Protein AF-A0A6G1PVB8-F1 (afdb_monomer_lite)

Organism: Channa argus (NCBI:txid215402)

Foldseek 3Di:
DVPVVPVVVVVVVVVVVVVVVVVVVVVVVVVVVVVVVVVVVVVVVVVVVVVVVVVVVVVVVVVVVVVVVVVVVVVVVVVVVVVVVVVVVVVVVVVVVVVVVVVVVVVVVVVVVVVVVVVVVVVVVVVVVVVVVVVVVVVVVVVVVVVVVVVVVVVVVVVVVVVVVVVVVVVVVVVVVVVVVVPDDDDDDDDDDDDDDDDPPPDPPVVVVVVVVVVVVVVVVVVVPDVVVVCVVVVVVVVVPDPPVPDDPPPPDDDDDDPDCPPVVVVVVVVVVVVVVVVVVVVVVVVVVVVVVVVVVVVVVPPDDPPPPPPDDDDDDDDDPPDDDVVVVVVVVVVVVVVVVVVVVVVVVPPDDPPPPPPDPPDDDDDD

Sequence (368 aa):
MRRFFRAQRDEDYSQIQYLTAKCTRLAHDKAVLDRDFLLSIEREKKLHNDLEVVATRLLHQEQANTELRIKQNQLISRIHQQQYLVDLLQQRLILLADDSSRHTEVLQQVGSELLCVQSSEGKLVGLVEELHAEAQHRAALTESLEMELRSKTVELKELQDINKTLTEELKDLRRAHQEEESYNPSTSPQKNKQTYNDLSFETSAKKTIVFEAREKHNESIYLWWTPGIIVNVLQVLEMCCFPDPHLSPDKQRLTPQSPSLGPALFFRFKDSLMEERKALLRQVSMLETKAEDLKRSSRADGLTQNLLCPLLAPDRSGSGVTSWDADAATDLEAQVEKSNLLYEELCSRSLPSGEEKMYLEEQAPQET

pLDDT: mean 77.97, std 22.1, range [32.22, 98.44]

Structure (mmCIF, N/CA/C/O backbone):
data_AF-A0A6G1PVB8-F1
#
_entry.id   AF-A0A6G1PVB8-F1
#
loop_
_atom_site.group_PDB
_atom_site.id
_atom_site.type_symbol
_atom_site.label_atom_id
_atom_site.label_alt_id
_atom_site.label_comp_id
_atom_site.label_asym_id
_atom_site.label_entity_id
_atom_site.label_seq_id
_atom_site.pdbx_PDB_ins_code
_atom_site.Cartn_x
_atom_site.Cartn_y
_atom_site.Cartn_z
_atom_site.occupancy
_atom_site.B_iso_or_equiv
_atom_site.auth_seq_id
_atom_site.auth_comp_id
_atom_site.auth_asym_id
_atom_site.auth_atom_id
_atom_site.pdbx_PDB_model_num
ATOM 1 N N . MET A 1 1 ? 85.987 11.051 -109.309 1.00 48.12 1 MET A N 1
ATOM 2 C CA . MET A 1 1 ? 85.661 11.517 -107.938 1.00 48.12 1 MET A CA 1
ATOM 3 C C . MET A 1 1 ? 84.166 11.670 -107.610 1.00 48.12 1 MET A C 1
ATOM 5 O O . MET A 1 1 ? 83.843 11.690 -106.435 1.00 48.12 1 MET A O 1
ATOM 9 N N . ARG A 1 2 ? 83.214 11.705 -108.564 1.00 52.78 2 ARG A N 1
ATOM 10 C CA . ARG A 1 2 ? 81.770 11.860 -108.238 1.00 52.78 2 ARG A CA 1
ATOM 11 C C . ARG A 1 2 ? 81.030 10.588 -107.776 1.00 52.78 2 ARG A C 1
ATOM 13 O O . ARG A 1 2 ? 79.867 10.684 -107.403 1.00 52.78 2 ARG A O 1
ATOM 20 N N . ARG A 1 3 ? 81.665 9.408 -107.805 1.00 54.66 3 ARG A N 1
ATOM 21 C CA . ARG A 1 3 ? 81.026 8.131 -107.420 1.00 54.66 3 ARG A CA 1
ATOM 22 C C . ARG A 1 3 ? 81.159 7.776 -105.930 1.00 54.66 3 ARG A C 1
ATOM 24 O O . ARG A 1 3 ? 80.329 7.027 -105.441 1.00 54.66 3 ARG A O 1
ATOM 31 N N . PHE A 1 4 ? 82.110 8.364 -105.200 1.00 52.62 4 PHE A N 1
ATOM 32 C CA . PHE A 1 4 ? 82.304 8.082 -103.767 1.00 52.62 4 PHE A CA 1
ATOM 33 C C . PHE A 1 4 ? 81.309 8.823 -102.850 1.00 52.62 4 PHE A C 1
ATOM 35 O O . PHE A 1 4 ? 80.941 8.307 -101.807 1.00 52.62 4 PHE A O 1
ATOM 42 N N . PHE A 1 5 ? 80.760 9.966 -103.279 1.00 54.94 5 PHE A N 1
ATOM 43 C CA . PHE A 1 5 ? 79.773 10.747 -102.508 1.00 54.94 5 PHE A CA 1
ATOM 44 C C . PHE A 1 5 ? 78.311 10.272 -102.642 1.00 54.94 5 PHE A C 1
ATOM 46 O O . PHE A 1 5 ? 77.397 10.983 -102.218 1.00 54.94 5 PHE A O 1
ATOM 53 N N . ARG A 1 6 ? 78.052 9.143 -103.318 1.00 57.56 6 ARG A N 1
ATOM 54 C CA . ARG A 1 6 ? 76.703 8.547 -103.380 1.00 57.56 6 ARG A CA 1
ATOM 55 C C . ARG A 1 6 ? 76.518 7.469 -102.314 1.00 57.56 6 ARG A C 1
ATOM 57 O O . ARG A 1 6 ? 75.554 7.560 -101.577 1.00 57.56 6 ARG A O 1
ATOM 64 N N . ALA A 1 7 ? 77.490 6.567 -102.153 1.00 60.28 7 ALA A N 1
ATOM 65 C CA . ALA A 1 7 ? 77.422 5.499 -101.151 1.00 60.28 7 ALA A CA 1
ATOM 66 C C . ALA A 1 7 ? 77.281 6.037 -99.713 1.00 60.28 7 ALA A C 1
ATOM 68 O O . ALA A 1 7 ? 76.422 5.581 -98.972 1.00 60.28 7 ALA A O 1
ATOM 69 N N . GLN A 1 8 ? 78.035 7.083 -99.357 1.00 60.47 8 GLN A N 1
ATOM 70 C CA . GLN A 1 8 ? 77.958 7.681 -98.019 1.00 60.47 8 GLN A CA 1
ATOM 71 C C . GLN A 1 8 ? 76.639 8.434 -97.766 1.00 60.47 8 GLN A C 1
ATOM 73 O O . GLN A 1 8 ? 76.142 8.451 -96.649 1.00 60.47 8 GLN A O 1
ATOM 78 N N . ARG A 1 9 ? 76.014 8.990 -98.816 1.00 68.19 9 ARG A N 1
ATOM 79 C CA . ARG A 1 9 ? 74.706 9.651 -98.691 1.00 68.19 9 ARG A CA 1
ATOM 80 C C . ARG A 1 9 ? 73.561 8.670 -98.466 1.00 68.19 9 ARG A C 1
ATOM 82 O O . ARG A 1 9 ? 72.597 9.044 -97.810 1.00 68.19 9 ARG A O 1
ATOM 89 N N . ASP A 1 10 ? 73.661 7.455 -98.996 1.00 75.12 10 ASP A N 1
ATOM 90 C CA . ASP A 1 10 ? 72.641 6.422 -98.797 1.00 75.12 10 ASP A CA 1
ATOM 91 C C . ASP A 1 10 ? 72.709 5.847 -97.366 1.00 75.12 10 ASP A C 1
ATOM 93 O O . ASP A 1 10 ? 71.671 5.631 -96.737 1.00 75.12 10 ASP A O 1
ATOM 97 N N . GLU A 1 11 ? 73.916 5.693 -96.804 1.00 79.06 11 GLU A N 1
ATOM 98 C CA . GLU A 1 11 ? 74.125 5.337 -95.391 1.00 79.06 11 GLU A CA 1
ATOM 99 C C . GLU A 1 11 ? 73.609 6.434 -94.449 1.00 79.06 11 GLU A C 1
ATOM 101 O O . GLU A 1 11 ? 72.786 6.147 -93.574 1.00 79.06 11 GLU A O 1
ATOM 106 N N . ASP A 1 12 ? 73.991 7.694 -94.684 1.00 83.81 12 ASP A N 1
ATOM 107 C CA . ASP A 1 12 ? 73.499 8.845 -93.916 1.00 83.81 12 ASP A CA 1
ATOM 108 C C . ASP A 1 12 ? 71.965 8.950 -93.995 1.00 83.81 12 ASP A C 1
ATOM 110 O O . ASP A 1 12 ? 71.294 9.213 -92.995 1.00 83.81 12 ASP A O 1
ATOM 114 N N . TYR A 1 13 ? 71.376 8.684 -95.168 1.00 85.88 13 TYR A N 1
ATOM 115 C CA . TYR A 1 13 ? 69.925 8.681 -95.354 1.00 85.88 13 TYR A CA 1
ATOM 116 C C . TYR A 1 13 ? 69.243 7.564 -94.550 1.00 85.88 13 TYR A C 1
ATOM 118 O O . TYR A 1 13 ? 68.231 7.820 -93.895 1.00 85.88 13 TYR A O 1
ATOM 126 N N . SER A 1 14 ? 69.814 6.354 -94.518 1.00 89.00 14 SER A N 1
ATOM 127 C CA . SER A 1 14 ? 69.304 5.248 -93.694 1.00 89.00 14 SER A CA 1
ATOM 128 C C . SER A 1 14 ? 69.402 5.536 -92.186 1.00 89.00 14 SER A C 1
ATOM 130 O O . SER A 1 14 ? 68.472 5.235 -91.432 1.00 89.00 14 SER A O 1
ATOM 132 N N . GLN A 1 15 ? 70.477 6.202 -91.744 1.00 92.44 15 GLN A N 1
ATOM 133 C CA . GLN A 1 15 ? 70.660 6.611 -90.352 1.00 92.44 15 GLN A CA 1
ATOM 134 C C . GLN A 1 15 ? 69.670 7.712 -89.956 1.00 92.44 15 GLN A C 1
ATOM 136 O O . GLN A 1 15 ? 69.069 7.632 -88.882 1.00 92.44 15 GLN A O 1
ATOM 141 N N . ILE A 1 16 ? 69.447 8.705 -90.826 1.00 92.81 16 ILE A N 1
ATOM 142 C CA . ILE A 1 16 ? 68.435 9.749 -90.620 1.00 92.81 16 ILE A CA 1
ATOM 143 C C . ILE A 1 16 ? 67.043 9.116 -90.525 1.00 92.81 16 ILE A C 1
ATOM 145 O O . ILE A 1 16 ? 66.329 9.395 -89.566 1.00 92.81 16 ILE A O 1
ATOM 149 N N . GLN A 1 17 ? 66.671 8.218 -91.445 1.00 93.88 17 GLN A N 1
ATOM 150 C CA . GLN A 1 17 ? 65.378 7.524 -91.402 1.00 93.88 17 GLN A CA 1
ATOM 151 C C . GLN A 1 17 ? 65.185 6.727 -90.107 1.00 93.88 17 GLN A C 1
ATOM 153 O O . GLN A 1 17 ? 64.127 6.821 -89.481 1.00 93.88 17 GLN A O 1
ATOM 158 N N . TYR A 1 18 ? 66.205 5.979 -89.674 1.00 95.56 18 TYR A N 1
ATOM 159 C CA . TYR A 1 18 ? 66.163 5.241 -88.413 1.00 95.56 18 TYR A CA 1
ATOM 160 C C . TYR A 1 18 ? 65.981 6.176 -87.214 1.00 95.56 18 TYR A C 1
ATOM 162 O O . TYR A 1 18 ? 65.129 5.926 -86.360 1.00 95.56 18 TYR A O 1
ATOM 170 N N . LEU A 1 19 ? 66.741 7.272 -87.152 1.00 96.56 19 LEU A N 1
ATOM 171 C CA . LEU A 1 19 ? 66.615 8.256 -86.081 1.00 96.56 19 LEU A CA 1
ATOM 172 C C . LEU A 1 19 ? 65.238 8.930 -86.098 1.00 96.56 19 LEU A C 1
ATOM 174 O O . LEU A 1 19 ? 64.635 9.075 -85.040 1.00 96.56 19 LEU A O 1
ATOM 178 N N . THR A 1 20 ? 64.688 9.265 -87.266 1.00 96.44 20 THR A N 1
ATOM 179 C CA . THR A 1 20 ? 63.325 9.803 -87.393 1.00 96.44 20 THR A CA 1
ATOM 180 C C . THR A 1 20 ? 62.273 8.801 -86.910 1.00 96.44 20 THR A C 1
ATOM 182 O O . THR A 1 20 ? 61.399 9.164 -86.119 1.00 96.44 20 THR A O 1
ATOM 185 N N . ALA A 1 21 ? 62.364 7.530 -87.311 1.00 97.06 21 ALA A N 1
ATOM 186 C CA . ALA A 1 21 ? 61.469 6.471 -86.838 1.00 97.06 21 ALA A CA 1
ATOM 187 C C . ALA A 1 21 ? 61.588 6.257 -85.317 1.00 97.06 21 ALA A C 1
ATOM 189 O O . ALA A 1 21 ? 60.591 6.102 -84.612 1.00 97.06 21 ALA A O 1
ATOM 190 N N . LYS A 1 22 ? 62.809 6.315 -84.775 1.00 97.94 22 LYS A N 1
ATOM 191 C CA . LYS A 1 22 ? 63.051 6.212 -83.334 1.00 97.94 22 LYS A CA 1
ATOM 192 C C . LYS A 1 22 ? 62.483 7.412 -82.570 1.00 97.94 22 LYS A C 1
ATOM 194 O O . LYS A 1 22 ? 61.834 7.215 -81.548 1.00 97.94 22 LYS A O 1
ATOM 199 N N . CYS A 1 23 ? 62.680 8.635 -83.062 1.00 97.69 23 CYS A N 1
ATOM 200 C CA . CYS A 1 23 ? 62.137 9.853 -82.454 1.00 97.69 23 CYS A CA 1
ATOM 201 C C . CYS A 1 23 ? 60.606 9.878 -82.479 1.00 97.69 23 CYS A C 1
ATOM 203 O O . CYS A 1 23 ? 59.994 10.238 -81.480 1.00 97.69 23 CYS A O 1
ATOM 205 N N . THR A 1 24 ? 59.980 9.465 -83.584 1.00 97.06 24 THR A N 1
ATOM 206 C CA . THR A 1 24 ? 58.511 9.382 -83.685 1.00 97.06 24 THR A CA 1
ATOM 207 C C . THR A 1 24 ? 57.936 8.337 -82.734 1.00 97.06 24 THR A C 1
ATOM 209 O O . THR A 1 24 ? 56.966 8.631 -82.037 1.00 97.06 24 THR A O 1
ATOM 212 N N . ARG A 1 25 ? 58.572 7.163 -82.616 1.00 98.06 25 ARG A N 1
ATOM 213 C CA . ARG A 1 25 ? 58.194 6.153 -81.618 1.00 98.06 25 ARG A CA 1
ATOM 214 C C . ARG A 1 25 ? 58.321 6.683 -80.190 1.00 98.06 25 ARG A C 1
ATOM 216 O O . ARG A 1 25 ? 57.374 6.571 -79.428 1.00 98.06 25 ARG A O 1
ATOM 223 N N . LEU A 1 26 ? 59.450 7.301 -79.837 1.00 98.06 26 LEU A N 1
ATOM 224 C CA . LEU A 1 26 ? 59.640 7.878 -78.501 1.00 98.06 26 LEU A CA 1
ATOM 225 C C . LEU A 1 26 ? 58.640 9.002 -78.203 1.00 98.06 26 LEU A C 1
ATOM 227 O O . LEU A 1 26 ? 58.162 9.106 -77.079 1.00 98.06 26 LEU A O 1
ATOM 231 N N . ALA A 1 27 ? 58.304 9.832 -79.194 1.00 97.50 27 ALA A N 1
ATOM 232 C CA . ALA A 1 27 ? 57.289 10.870 -79.046 1.00 97.50 27 ALA A CA 1
ATOM 233 C C . ALA A 1 27 ? 55.894 10.274 -78.804 1.00 97.50 27 ALA A C 1
ATOM 235 O O . ALA A 1 27 ? 55.161 10.768 -77.950 1.00 97.50 27 ALA A O 1
ATOM 236 N N . HIS A 1 28 ? 55.548 9.196 -79.514 1.00 98.25 28 HIS A N 1
ATOM 237 C CA . HIS A 1 28 ? 54.313 8.452 -79.283 1.00 98.25 28 HIS A CA 1
ATOM 238 C C . HIS A 1 28 ? 54.288 7.809 -77.890 1.00 98.25 28 HIS A C 1
ATOM 240 O O . HIS A 1 28 ? 53.338 8.022 -77.143 1.00 98.25 28 HIS A O 1
ATOM 246 N N . ASP A 1 29 ? 55.337 7.072 -77.514 1.00 97.94 29 ASP A N 1
ATOM 247 C CA . ASP A 1 29 ? 55.432 6.403 -76.211 1.00 97.94 29 ASP A CA 1
ATOM 248 C C . ASP A 1 29 ? 55.349 7.425 -75.065 1.00 97.94 29 ASP A C 1
ATOM 250 O O . ASP A 1 29 ? 54.637 7.208 -74.086 1.00 97.94 29 ASP A O 1
ATOM 254 N N . LYS A 1 30 ? 55.987 8.593 -75.224 1.00 97.88 30 LYS A N 1
ATOM 255 C CA . LYS A 1 30 ? 55.837 9.721 -74.300 1.00 97.88 30 LYS A CA 1
ATOM 256 C C . LYS A 1 30 ? 54.383 10.199 -74.211 1.00 97.88 30 LYS A C 1
ATOM 258 O O . LYS A 1 30 ? 53.885 10.371 -73.108 1.00 97.88 30 LYS A O 1
ATOM 263 N N . ALA A 1 31 ? 53.694 10.387 -75.338 1.00 97.69 31 ALA A N 1
ATOM 264 C CA . ALA A 1 31 ? 52.300 10.835 -75.341 1.00 97.69 31 ALA A CA 1
ATOM 265 C C . ALA A 1 31 ? 51.349 9.828 -74.667 1.00 97.69 31 ALA A C 1
ATOM 267 O O . ALA A 1 31 ? 50.397 10.232 -73.998 1.00 97.69 31 ALA A O 1
ATOM 268 N N . VAL A 1 32 ? 51.610 8.524 -74.815 1.00 98.31 32 VAL A N 1
ATOM 269 C CA . VAL A 1 32 ? 50.875 7.470 -74.097 1.00 98.31 32 VAL A CA 1
ATOM 270 C C . VAL A 1 32 ? 51.118 7.578 -72.591 1.00 98.31 32 VAL A C 1
ATOM 272 O O . VAL A 1 32 ? 50.154 7.620 -71.831 1.00 98.31 32 VAL A O 1
ATOM 275 N N . LEU A 1 33 ? 52.378 7.708 -72.162 1.00 98.25 33 LEU A N 1
ATOM 276 C CA . LEU A 1 33 ? 52.719 7.874 -70.745 1.00 98.25 33 LEU A CA 1
ATOM 277 C C . LEU A 1 33 ? 52.108 9.146 -70.139 1.00 98.25 33 LEU A C 1
ATOM 279 O O . LEU A 1 33 ? 51.567 9.088 -69.038 1.00 98.25 33 LEU A O 1
ATOM 283 N N . ASP A 1 34 ? 52.140 10.271 -70.858 1.00 98.12 34 ASP A N 1
ATOM 284 C CA . ASP A 1 34 ? 51.543 11.536 -70.411 1.00 98.12 34 ASP A CA 1
ATOM 285 C C . ASP A 1 34 ? 50.021 11.390 -70.221 1.00 98.12 34 ASP A C 1
ATOM 287 O O . ASP A 1 34 ? 49.454 11.862 -69.232 1.00 98.12 34 ASP A O 1
ATOM 291 N N . ARG A 1 35 ? 49.346 10.681 -71.137 1.00 98.38 35 ARG A N 1
ATOM 292 C CA . ARG A 1 35 ? 47.915 10.370 -71.016 1.00 98.38 35 ARG A CA 1
ATOM 293 C C . ARG A 1 35 ? 47.628 9.475 -69.812 1.00 98.38 35 ARG A C 1
ATOM 295 O O . ARG A 1 35 ? 46.703 9.767 -69.054 1.00 98.38 35 ARG A O 1
ATOM 302 N N . ASP A 1 36 ? 48.383 8.395 -69.642 1.00 98.00 36 ASP A N 1
ATOM 303 C CA . ASP A 1 36 ? 48.188 7.453 -68.537 1.00 98.00 36 ASP A CA 1
ATOM 304 C C . ASP A 1 36 ? 48.446 8.118 -67.181 1.00 98.00 36 ASP A C 1
ATOM 306 O O . ASP A 1 36 ? 47.706 7.887 -66.223 1.00 98.00 36 ASP A O 1
ATOM 310 N N . PHE A 1 37 ? 49.434 9.012 -67.112 1.00 97.94 37 PHE A N 1
ATOM 311 C CA . PHE A 1 37 ? 49.707 9.832 -65.937 1.00 97.94 37 PHE A CA 1
ATOM 312 C C . PHE A 1 37 ? 48.519 10.735 -65.576 1.00 97.94 37 PHE A C 1
ATOM 314 O O . PHE A 1 37 ? 48.087 10.746 -64.422 1.00 97.94 37 PHE A O 1
ATOM 321 N N . LEU A 1 38 ? 47.928 11.436 -66.552 1.00 98.25 38 LEU A N 1
ATOM 322 C CA . LEU A 1 38 ? 46.733 12.259 -66.318 1.00 98.25 38 LEU A CA 1
ATOM 323 C C . LEU A 1 38 ? 45.534 11.424 -65.851 1.00 98.25 38 LEU A C 1
ATOM 325 O O . LEU A 1 38 ? 44.854 11.813 -64.901 1.00 98.25 38 LEU A O 1
ATOM 329 N N . LEU A 1 39 ? 45.305 10.258 -66.465 1.00 98.31 39 LEU A N 1
ATOM 330 C CA . LEU A 1 39 ? 44.255 9.329 -66.034 1.00 98.31 39 LEU A CA 1
ATOM 331 C C . LEU A 1 39 ? 44.506 8.805 -64.613 1.00 98.31 39 LEU A C 1
ATOM 333 O O . LEU A 1 39 ? 43.555 8.611 -63.856 1.00 98.31 39 LEU A O 1
ATOM 337 N N . SER A 1 40 ? 45.765 8.580 -64.231 1.00 97.81 40 SER A N 1
ATOM 338 C CA . SER A 1 40 ? 46.127 8.193 -62.865 1.00 97.81 40 SER A CA 1
ATOM 339 C C . SER A 1 40 ? 45.790 9.295 -61.860 1.00 97.81 40 SER A C 1
ATOM 341 O O . SER A 1 40 ? 45.171 9.003 -60.839 1.00 97.81 40 SER A O 1
ATOM 343 N N . ILE A 1 41 ? 46.114 10.557 -62.167 1.00 98.12 41 ILE A N 1
ATOM 344 C CA . ILE A 1 41 ? 45.765 11.711 -61.320 1.00 98.12 41 ILE A CA 1
ATOM 345 C C . ILE A 1 41 ? 44.246 11.848 -61.175 1.00 98.12 41 ILE A C 1
ATOM 347 O O . ILE A 1 41 ? 43.745 12.122 -60.086 1.00 98.12 41 ILE A O 1
ATOM 351 N N . GLU A 1 42 ? 43.489 11.676 -62.258 1.00 98.25 42 GLU A N 1
ATOM 352 C CA . GLU A 1 42 ? 42.026 11.756 -62.209 1.00 98.25 42 GLU A CA 1
ATOM 353 C C . GLU A 1 42 ? 41.425 10.649 -61.330 1.00 98.25 42 GLU A C 1
ATOM 355 O O . GLU A 1 42 ? 40.538 10.914 -60.516 1.00 98.25 42 GLU A O 1
ATOM 360 N N . ARG A 1 43 ? 41.949 9.420 -61.431 1.00 98.38 43 ARG A N 1
ATOM 361 C CA . ARG A 1 43 ? 41.548 8.304 -60.561 1.00 98.38 43 ARG A CA 1
ATOM 362 C C . ARG A 1 43 ? 41.887 8.568 -59.098 1.00 98.38 43 ARG A C 1
ATOM 364 O O . ARG A 1 43 ? 41.047 8.305 -58.244 1.00 98.38 43 ARG A O 1
ATOM 371 N N . GLU A 1 44 ? 43.076 9.090 -58.812 1.00 97.88 44 GLU A N 1
ATOM 372 C CA . GLU A 1 44 ? 43.491 9.454 -57.454 1.00 97.88 44 GLU A CA 1
ATOM 373 C C . GLU A 1 44 ? 42.565 10.521 -56.860 1.00 97.88 44 GLU A C 1
ATOM 375 O O . GLU A 1 44 ? 42.049 10.336 -55.762 1.00 97.88 44 GLU A O 1
ATOM 380 N N . LYS A 1 45 ? 42.257 11.582 -57.619 1.00 98.06 45 LYS A N 1
ATOM 381 C CA . LYS A 1 45 ? 41.296 12.617 -57.204 1.00 98.06 45 LYS A CA 1
ATOM 382 C C . LYS A 1 45 ? 39.907 12.045 -56.940 1.00 98.06 45 LYS A C 1
ATOM 384 O O . LYS A 1 45 ? 39.275 12.415 -55.957 1.00 98.06 45 LYS A O 1
ATOM 389 N N . LYS A 1 46 ? 39.430 11.131 -57.789 1.00 97.88 46 LYS A N 1
ATOM 390 C CA . LYS A 1 46 ? 38.140 10.465 -57.577 1.00 97.88 46 LYS A CA 1
ATOM 391 C C . LYS A 1 46 ? 38.136 9.648 -56.282 1.00 97.88 46 LYS A C 1
ATOM 393 O O . LYS A 1 46 ? 37.220 9.802 -55.486 1.00 97.88 46 LYS A O 1
ATOM 398 N N . LEU A 1 47 ? 39.160 8.822 -56.060 1.00 98.25 47 LEU A N 1
ATOM 399 C CA . LEU A 1 47 ? 39.287 8.027 -54.835 1.00 98.25 47 LEU A CA 1
ATOM 400 C C . LEU A 1 47 ? 39.405 8.908 -53.589 1.00 98.25 47 LEU A C 1
ATOM 402 O O . LEU A 1 47 ? 38.845 8.567 -52.552 1.00 98.25 47 LEU A O 1
ATOM 406 N N . HIS A 1 48 ? 40.103 10.038 -53.695 1.00 98.06 48 HIS A N 1
ATOM 407 C CA . HIS A 1 48 ? 40.194 11.019 -52.622 1.00 98.06 48 HIS A CA 1
ATOM 408 C C . HIS A 1 48 ? 38.817 11.596 -52.273 1.00 98.06 48 HIS A C 1
ATOM 410 O O . HIS A 1 48 ? 38.421 11.539 -51.114 1.00 98.06 48 HIS A O 1
ATOM 416 N N . ASN A 1 49 ? 38.045 12.036 -53.272 1.00 97.88 49 ASN A N 1
ATOM 417 C CA . ASN A 1 49 ? 36.682 12.534 -53.061 1.00 97.88 49 ASN A CA 1
ATOM 418 C C . ASN A 1 49 ? 35.763 11.459 -52.455 1.00 97.88 49 ASN A C 1
ATOM 420 O O . ASN A 1 49 ? 35.013 11.734 -51.521 1.00 97.88 49 ASN A O 1
ATOM 424 N N . ASP A 1 50 ? 35.827 10.222 -52.960 1.00 98.00 50 ASP A N 1
ATOM 425 C CA . ASP A 1 50 ? 35.035 9.108 -52.428 1.00 98.00 50 ASP A CA 1
ATOM 426 C C . ASP A 1 50 ? 35.407 8.824 -50.955 1.00 98.00 50 ASP A C 1
ATOM 428 O O . ASP A 1 50 ? 34.529 8.582 -50.122 1.00 98.00 50 ASP A O 1
ATOM 432 N N . LEU A 1 51 ? 36.697 8.914 -50.606 1.00 98.12 51 LEU A N 1
ATOM 433 C CA . LEU A 1 51 ? 37.186 8.775 -49.232 1.00 98.12 51 LEU A CA 1
ATOM 434 C C . LEU A 1 51 ? 36.695 9.913 -48.327 1.00 98.12 51 LEU A C 1
ATOM 436 O O . LEU A 1 51 ? 36.285 9.640 -47.201 1.00 98.12 51 LEU A O 1
ATOM 440 N N . GLU A 1 52 ? 36.671 11.160 -48.803 1.00 98.38 52 GLU A N 1
ATOM 441 C CA . GLU A 1 52 ? 36.119 12.303 -48.059 1.00 98.38 52 GLU A CA 1
ATOM 442 C C . GLU A 1 52 ? 34.614 12.141 -47.784 1.00 98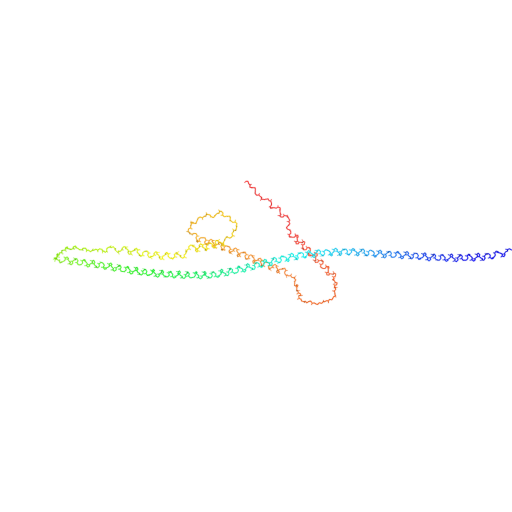.38 52 GLU A C 1
ATOM 444 O O . GLU A 1 52 ? 34.144 12.374 -46.665 1.00 98.38 52 GLU A O 1
ATOM 449 N N . VAL A 1 53 ? 33.843 11.672 -48.771 1.00 98.19 53 VAL A N 1
ATOM 450 C CA . VAL A 1 53 ? 32.407 11.387 -48.601 1.00 98.19 53 VAL A CA 1
ATOM 451 C C . VAL A 1 53 ? 32.186 10.281 -47.564 1.00 98.19 53 VAL A C 1
ATOM 453 O O . VAL A 1 53 ? 31.314 10.398 -46.700 1.00 98.19 53 VAL A O 1
ATOM 456 N N . VAL A 1 54 ? 32.986 9.213 -47.596 1.00 98.31 54 VAL A N 1
ATOM 457 C CA . VAL A 1 54 ? 32.899 8.145 -46.587 1.00 98.31 54 VAL A CA 1
ATOM 458 C C . VAL A 1 54 ? 33.318 8.651 -45.203 1.00 98.31 54 VAL A C 1
ATOM 460 O O . VAL A 1 54 ? 32.654 8.321 -44.219 1.00 98.31 54 VAL A O 1
ATOM 463 N N . ALA A 1 55 ? 34.358 9.483 -45.112 1.00 98.00 55 ALA A N 1
ATOM 464 C CA . ALA A 1 55 ? 34.832 10.050 -43.850 1.00 98.00 55 ALA A CA 1
ATOM 465 C C . ALA A 1 55 ? 33.775 10.946 -43.182 1.00 98.00 55 ALA A C 1
ATOM 467 O O . ALA A 1 55 ? 33.506 10.799 -41.990 1.00 98.00 55 ALA A O 1
ATOM 468 N N . THR A 1 56 ? 33.116 11.823 -43.946 1.00 98.25 56 THR A N 1
ATOM 469 C CA . THR A 1 56 ? 32.033 12.679 -43.422 1.00 98.25 56 THR A CA 1
ATOM 470 C C . THR A 1 56 ? 30.823 11.864 -42.964 1.00 98.25 56 THR A C 1
ATOM 472 O O . THR A 1 56 ? 30.262 12.137 -41.901 1.00 98.25 56 THR A O 1
ATOM 475 N N . ARG A 1 57 ? 30.453 10.810 -43.707 1.00 98.44 57 ARG A N 1
ATOM 476 C CA . ARG A 1 57 ? 29.387 9.883 -43.301 1.00 98.44 57 ARG A CA 1
ATOM 477 C C . ARG A 1 57 ? 29.729 9.140 -42.008 1.00 98.44 57 ARG A C 1
ATOM 479 O O . ARG A 1 57 ? 28.856 9.004 -41.153 1.00 98.44 57 ARG A O 1
ATOM 486 N N . LEU A 1 58 ? 30.968 8.665 -41.864 1.00 98.06 58 LEU A N 1
ATOM 487 C CA . LEU A 1 58 ? 31.422 7.978 -40.655 1.00 98.06 58 LEU A CA 1
ATOM 488 C C . LEU A 1 58 ? 31.360 8.910 -39.440 1.00 98.06 58 LEU A C 1
ATOM 490 O O . LEU A 1 58 ? 30.800 8.525 -38.418 1.00 98.06 58 LEU A O 1
ATOM 494 N N . LEU A 1 59 ? 31.835 10.151 -39.577 1.00 98.19 59 LEU A N 1
ATOM 495 C CA . LEU A 1 59 ? 31.781 11.152 -38.509 1.00 98.19 59 LEU A CA 1
ATOM 496 C C . LEU A 1 59 ? 30.339 11.453 -38.077 1.00 98.19 59 LEU A C 1
ATOM 498 O O . LEU A 1 59 ? 30.040 11.486 -36.884 1.00 98.19 59 LEU A O 1
ATOM 502 N N . HIS A 1 60 ? 29.421 11.616 -39.033 1.00 97.62 60 HIS A N 1
ATOM 503 C CA . HIS A 1 60 ? 28.005 11.815 -38.718 1.00 97.62 60 HIS A CA 1
ATOM 504 C C . HIS A 1 60 ? 27.401 10.608 -37.980 1.00 97.62 60 HIS A C 1
ATOM 506 O O . HIS A 1 60 ? 26.648 10.766 -37.018 1.00 97.62 60 HIS A O 1
ATOM 512 N N . GLN A 1 61 ? 27.763 9.390 -38.390 1.00 98.19 61 GLN A N 1
ATOM 513 C CA . GLN A 1 61 ? 27.322 8.171 -37.718 1.00 98.19 61 GLN A CA 1
ATOM 514 C C . GLN A 1 61 ? 27.896 8.048 -36.297 1.00 98.19 61 GLN A C 1
ATOM 516 O O . GLN A 1 61 ? 27.185 7.622 -35.386 1.00 98.19 61 GLN A O 1
ATOM 521 N N . GLU A 1 62 ? 29.157 8.425 -36.080 1.00 98.00 62 GLU A N 1
ATOM 522 C CA . GLU A 1 62 ? 29.769 8.466 -34.748 1.00 98.00 62 GLU A CA 1
ATOM 523 C C . GLU A 1 62 ? 29.040 9.449 -33.832 1.00 98.00 62 GLU A C 1
ATOM 525 O O . GLU A 1 62 ? 28.708 9.088 -32.701 1.00 98.00 62 GLU A O 1
ATOM 530 N N . GLN A 1 63 ? 28.690 10.634 -34.335 1.00 98.06 63 GLN A N 1
ATOM 531 C CA . GLN A 1 63 ? 27.885 11.598 -33.589 1.00 98.06 63 GLN A CA 1
ATOM 532 C C . GLN A 1 63 ? 26.529 11.000 -33.184 1.00 98.06 63 GLN A C 1
ATOM 534 O O . GLN A 1 63 ? 26.204 10.975 -31.994 1.00 98.06 63 GLN A O 1
ATOM 539 N N . ALA A 1 64 ? 25.779 10.427 -34.129 1.00 97.06 64 ALA A N 1
ATOM 540 C CA . ALA A 1 64 ? 24.491 9.794 -33.836 1.00 97.06 64 ALA A CA 1
ATOM 541 C C . ALA A 1 64 ? 24.622 8.663 -32.794 1.00 97.06 64 ALA A C 1
ATOM 543 O O . ALA A 1 64 ? 23.810 8.547 -31.874 1.00 97.06 64 ALA A O 1
ATOM 544 N N . ASN A 1 65 ? 25.687 7.859 -32.877 1.00 97.31 65 ASN A N 1
ATOM 545 C CA . ASN A 1 65 ? 25.975 6.818 -31.891 1.00 97.31 65 ASN A CA 1
ATOM 546 C C . ASN A 1 65 ? 26.257 7.395 -30.494 1.00 97.31 65 ASN A C 1
ATOM 548 O O . ASN A 1 65 ? 25.819 6.815 -29.496 1.00 97.31 65 ASN A O 1
ATOM 552 N N . THR A 1 66 ? 26.974 8.518 -30.391 1.00 97.06 66 THR A N 1
ATOM 553 C CA . THR A 1 66 ? 27.209 9.172 -29.092 1.00 97.06 66 THR A CA 1
ATOM 554 C C . THR A 1 66 ? 25.918 9.721 -28.486 1.00 97.06 66 THR A C 1
ATOM 556 O O . THR A 1 66 ? 25.686 9.525 -27.293 1.00 97.06 66 THR A O 1
ATOM 559 N N . GLU A 1 67 ? 25.029 10.300 -29.296 1.00 97.19 67 GLU A N 1
ATOM 560 C CA . GLU A 1 67 ? 23.719 10.784 -28.844 1.00 97.19 67 GLU A CA 1
ATOM 561 C C . GLU A 1 67 ? 22.836 9.639 -28.332 1.00 97.19 67 GLU A C 1
ATOM 563 O O . GLU A 1 67 ? 22.229 9.746 -27.263 1.00 97.19 67 GLU A O 1
ATOM 568 N N . LEU A 1 68 ? 22.809 8.506 -29.041 1.00 97.44 68 LEU A N 1
ATOM 569 C CA . LEU A 1 68 ? 22.090 7.310 -28.596 1.00 97.44 68 LEU A CA 1
ATOM 570 C C . LEU A 1 68 ? 22.637 6.767 -27.272 1.00 97.44 68 LEU A C 1
ATOM 572 O O . LEU A 1 68 ? 21.851 6.409 -26.397 1.00 97.44 68 LEU A O 1
ATOM 576 N N . ARG A 1 69 ? 23.962 6.757 -27.079 1.00 98.00 69 ARG A N 1
ATOM 577 C CA . ARG A 1 69 ? 24.574 6.353 -25.800 1.00 98.00 69 ARG A CA 1
ATOM 578 C C . ARG A 1 69 ? 24.189 7.288 -24.655 1.00 98.00 69 ARG A C 1
ATOM 580 O O . ARG A 1 69 ? 23.912 6.815 -23.555 1.00 98.00 69 ARG A O 1
ATOM 587 N N . ILE A 1 70 ? 24.131 8.599 -24.900 1.00 96.50 70 ILE A N 1
ATOM 588 C CA . ILE A 1 70 ? 23.676 9.572 -23.896 1.00 96.50 70 ILE A CA 1
ATOM 589 C C . ILE A 1 70 ? 22.215 9.295 -23.518 1.00 96.50 70 ILE A C 1
ATOM 591 O O . ILE A 1 70 ? 21.910 9.173 -22.331 1.00 96.50 70 ILE A O 1
ATOM 595 N N . LYS A 1 71 ? 21.328 9.116 -24.507 1.00 97.12 71 LYS A N 1
ATOM 596 C CA . LYS A 1 71 ? 19.912 8.776 -24.273 1.00 97.12 71 LYS A CA 1
ATOM 597 C C . LYS A 1 71 ? 19.755 7.451 -23.519 1.00 97.12 71 LYS A C 1
ATOM 599 O O . LYS A 1 71 ? 18.964 7.367 -22.583 1.00 97.12 71 LYS A O 1
ATOM 604 N N . GLN A 1 72 ? 20.540 6.431 -23.869 1.00 97.31 72 GLN A N 1
ATOM 605 C CA . GLN A 1 72 ? 20.552 5.145 -23.168 1.00 97.31 72 GLN A CA 1
ATOM 606 C C . GLN A 1 72 ? 20.933 5.311 -21.692 1.00 97.31 72 GLN A C 1
ATOM 608 O O . GLN A 1 72 ? 20.243 4.786 -20.821 1.00 97.31 72 GLN A O 1
ATOM 613 N N . ASN A 1 73 ? 21.989 6.071 -21.397 1.00 97.56 73 ASN A N 1
ATOM 614 C CA . ASN A 1 73 ? 22.408 6.328 -20.019 1.00 97.56 73 ASN A CA 1
ATOM 615 C C . ASN A 1 73 ? 21.325 7.069 -19.223 1.00 97.56 73 ASN A C 1
ATOM 617 O O . ASN A 1 73 ? 21.065 6.717 -18.075 1.00 97.56 73 ASN A O 1
ATOM 621 N N . GLN A 1 74 ? 20.643 8.039 -19.839 1.00 97.69 74 GLN A N 1
ATOM 622 C CA . GLN A 1 74 ? 19.515 8.738 -19.214 1.00 97.69 74 GLN A CA 1
ATOM 623 C C . GLN A 1 74 ? 18.363 7.783 -18.870 1.00 97.69 74 GLN A C 1
ATOM 625 O O . GLN A 1 74 ? 17.812 7.858 -17.771 1.00 97.69 74 GLN A O 1
ATOM 630 N N . LEU A 1 75 ? 18.014 6.866 -19.779 1.00 97.69 75 LEU A N 1
ATOM 631 C CA . LEU A 1 75 ? 16.990 5.849 -19.526 1.00 97.69 75 LEU A CA 1
ATOM 632 C C . LEU A 1 75 ? 17.395 4.909 -18.385 1.00 97.69 75 LEU A C 1
ATOM 634 O O . LEU A 1 75 ? 16.581 4.654 -17.503 1.00 97.69 75 LEU A O 1
ATOM 638 N N . ILE A 1 76 ? 18.651 4.456 -18.349 1.00 97.81 76 ILE A N 1
ATOM 639 C CA . ILE A 1 76 ? 19.174 3.620 -17.256 1.00 97.81 76 ILE A CA 1
ATOM 640 C C . ILE A 1 76 ? 19.060 4.351 -15.911 1.00 97.81 76 ILE A C 1
ATOM 642 O O . ILE A 1 76 ? 18.588 3.772 -14.934 1.00 97.81 76 ILE A O 1
ATOM 646 N N . SER A 1 77 ? 19.427 5.635 -15.849 1.00 97.75 77 SER A N 1
ATOM 647 C CA . SER A 1 77 ? 19.276 6.434 -14.627 1.00 97.75 77 SER A CA 1
ATOM 648 C C . SER A 1 77 ? 17.817 6.549 -14.181 1.00 97.75 77 SER A C 1
ATOM 650 O O . SER A 1 77 ? 17.540 6.393 -12.992 1.00 97.75 77 SER A O 1
ATOM 652 N N . ARG A 1 78 ? 16.878 6.769 -15.112 1.00 97.81 78 ARG A N 1
ATOM 653 C CA . ARG A 1 78 ? 15.437 6.803 -14.804 1.00 97.81 78 ARG A CA 1
ATOM 654 C C . ARG A 1 78 ? 14.930 5.456 -14.287 1.00 97.81 78 ARG A C 1
ATOM 656 O O . ARG A 1 78 ? 14.196 5.436 -13.305 1.00 97.81 78 ARG A O 1
ATOM 663 N N . ILE A 1 79 ? 15.358 4.345 -14.890 1.00 96.88 79 ILE A N 1
ATOM 664 C CA . ILE A 1 79 ? 15.001 2.991 -14.436 1.00 96.88 79 ILE A CA 1
ATOM 665 C C . ILE A 1 79 ? 15.489 2.759 -13.001 1.00 96.88 79 ILE A C 1
ATOM 667 O O . ILE A 1 79 ? 14.718 2.300 -12.165 1.00 96.88 79 ILE A O 1
ATOM 671 N N . HIS A 1 80 ? 16.729 3.132 -12.673 1.00 98.00 80 HIS A N 1
ATOM 672 C CA . HIS A 1 80 ? 17.236 2.998 -11.302 1.00 98.00 80 HIS A CA 1
ATOM 673 C C . HIS A 1 80 ? 16.471 3.870 -10.295 1.00 98.00 80 HIS A C 1
ATOM 675 O O . HIS A 1 80 ? 16.203 3.424 -9.182 1.00 98.00 80 HIS A O 1
ATOM 681 N N . GLN A 1 81 ? 16.083 5.091 -10.675 1.00 97.75 81 GLN A N 1
ATOM 682 C CA . GLN A 1 81 ? 15.251 5.955 -9.828 1.00 97.75 81 GLN A CA 1
ATOM 683 C C . GLN A 1 81 ? 13.868 5.343 -9.577 1.00 97.75 81 GLN A C 1
ATOM 685 O O . GLN A 1 81 ? 13.393 5.338 -8.443 1.00 97.75 81 GLN A O 1
ATOM 690 N N . GLN A 1 82 ? 13.234 4.801 -10.619 1.00 96.94 82 GLN A N 1
ATOM 691 C CA . GLN A 1 82 ? 11.950 4.113 -10.491 1.00 96.94 82 GLN A CA 1
ATOM 692 C C . GLN A 1 82 ? 12.068 2.864 -9.614 1.00 96.94 82 GLN A C 1
ATOM 694 O O . GLN A 1 82 ? 11.226 2.668 -8.743 1.00 96.94 82 GLN A O 1
ATOM 699 N N . GLN A 1 83 ? 13.131 2.071 -9.777 1.00 97.44 83 GLN A N 1
ATOM 700 C CA . GLN A 1 83 ? 13.380 0.899 -8.937 1.00 97.44 83 GLN A CA 1
ATOM 701 C C . GLN A 1 83 ? 13.514 1.284 -7.459 1.00 97.44 83 GLN A C 1
ATOM 703 O O . GLN A 1 83 ? 12.861 0.687 -6.612 1.00 97.44 83 GLN A O 1
ATOM 708 N N . TYR A 1 84 ? 14.275 2.339 -7.156 1.00 98.31 84 TYR A N 1
ATOM 709 C CA . TYR A 1 84 ? 14.405 2.848 -5.790 1.00 98.31 84 TYR A CA 1
ATOM 710 C C . TYR A 1 84 ? 13.050 3.243 -5.175 1.00 98.31 84 TYR A C 1
ATOM 712 O O . TYR A 1 84 ? 12.780 2.946 -4.011 1.00 98.31 84 TYR A O 1
ATOM 720 N N . LEU A 1 85 ? 12.171 3.890 -5.950 1.00 97.44 85 LEU A N 1
ATOM 721 C CA . LEU A 1 85 ? 10.824 4.238 -5.488 1.00 97.44 85 LEU A CA 1
ATOM 722 C C . LEU A 1 85 ? 9.957 2.997 -5.245 1.00 97.44 85 LEU A C 1
ATOM 724 O O . LEU A 1 85 ? 9.226 2.960 -4.256 1.00 97.44 85 LEU A O 1
ATOM 728 N N . VAL A 1 86 ? 10.043 1.986 -6.114 1.00 97.88 86 VAL A N 1
ATOM 729 C CA . VAL A 1 86 ? 9.341 0.707 -5.933 1.00 97.88 86 VAL A CA 1
ATOM 730 C C . VAL A 1 86 ? 9.806 0.017 -4.653 1.00 97.88 86 VAL A C 1
ATOM 732 O O . VAL A 1 86 ? 8.965 -0.384 -3.850 1.00 97.88 86 VAL A O 1
ATOM 735 N N . ASP A 1 87 ? 11.115 -0.041 -4.410 1.00 97.81 87 ASP A N 1
ATOM 736 C CA . ASP A 1 87 ? 11.681 -0.647 -3.203 1.00 97.81 87 ASP A CA 1
ATOM 737 C C . ASP A 1 87 ? 11.205 0.090 -1.936 1.00 97.81 87 ASP A C 1
ATOM 739 O O . ASP A 1 87 ? 10.807 -0.537 -0.951 1.00 97.81 87 ASP A O 1
ATOM 743 N N . LEU A 1 88 ? 11.166 1.429 -1.969 1.00 98.19 88 LEU A N 1
ATOM 744 C CA . LEU A 1 88 ? 10.653 2.251 -0.868 1.00 98.19 88 LEU A CA 1
ATOM 745 C C . LEU A 1 88 ? 9.156 2.010 -0.609 1.00 98.19 88 LEU A C 1
ATOM 747 O O . LEU A 1 88 ? 8.729 1.901 0.544 1.00 98.19 88 LEU A O 1
ATOM 751 N N . LEU A 1 89 ? 8.344 1.930 -1.667 1.00 97.25 89 LEU A N 1
ATOM 752 C CA . LEU A 1 89 ? 6.914 1.635 -1.554 1.00 97.25 89 LEU A CA 1
ATOM 753 C C . LEU A 1 89 ? 6.681 0.225 -1.009 1.00 97.25 89 LEU A C 1
ATOM 755 O O . LEU A 1 89 ? 5.822 0.041 -0.148 1.00 97.25 89 LEU A O 1
ATOM 759 N N . GLN A 1 90 ? 7.474 -0.751 -1.446 1.00 98.12 90 GLN A N 1
ATOM 760 C CA . GLN A 1 90 ? 7.406 -2.119 -0.947 1.00 98.12 90 GLN A CA 1
ATOM 761 C C . GLN A 1 90 ? 7.733 -2.188 0.550 1.00 98.12 90 GLN A C 1
ATOM 763 O O . GLN A 1 90 ? 7.004 -2.833 1.301 1.00 98.12 90 GLN A O 1
ATOM 768 N N . GLN A 1 91 ? 8.761 -1.469 1.014 1.00 98.19 91 GLN A N 1
ATOM 769 C CA . GLN A 1 91 ? 9.077 -1.372 2.444 1.00 98.19 91 GLN A CA 1
ATOM 770 C C . GLN A 1 91 ? 7.926 -0.758 3.253 1.00 98.19 91 GLN A C 1
ATOM 772 O O . GLN A 1 91 ? 7.575 -1.270 4.315 1.00 98.19 91 GLN A O 1
ATOM 777 N N . ARG A 1 92 ? 7.292 0.307 2.745 1.00 97.69 92 ARG A N 1
ATOM 778 C CA . ARG A 1 92 ? 6.122 0.916 3.402 1.00 97.69 92 ARG A CA 1
ATOM 779 C C . ARG A 1 92 ? 4.921 -0.022 3.455 1.00 97.69 92 ARG A C 1
ATOM 781 O O . ARG A 1 92 ? 4.229 -0.044 4.466 1.00 97.69 92 ARG A O 1
ATOM 788 N N . LEU A 1 93 ? 4.675 -0.792 2.396 1.00 97.94 93 LEU A N 1
ATOM 789 C CA . LEU A 1 93 ? 3.593 -1.777 2.372 1.00 97.94 93 LEU A CA 1
ATOM 790 C C . LEU A 1 93 ? 3.804 -2.885 3.407 1.00 97.94 93 LEU A C 1
ATOM 792 O O . LEU A 1 93 ? 2.838 -3.288 4.045 1.00 97.94 93 LEU A O 1
ATOM 796 N N . ILE A 1 94 ? 5.047 -3.331 3.612 1.00 98.25 94 ILE A N 1
ATOM 797 C CA . ILE A 1 94 ? 5.377 -4.304 4.664 1.00 98.25 94 ILE A CA 1
ATOM 798 C C . ILE A 1 94 ? 5.051 -3.722 6.046 1.00 98.25 94 ILE A C 1
ATOM 800 O O . ILE A 1 94 ? 4.323 -4.348 6.808 1.00 98.25 94 ILE A O 1
ATOM 804 N N . LEU A 1 95 ? 5.493 -2.493 6.336 1.00 97.19 95 LEU A N 1
ATOM 805 C CA . LEU A 1 95 ? 5.194 -1.834 7.615 1.00 97.19 95 LEU A CA 1
ATOM 806 C C . LEU A 1 95 ? 3.686 -1.637 7.843 1.00 97.19 95 LEU A C 1
ATOM 808 O O . LEU A 1 95 ? 3.194 -1.876 8.940 1.00 97.19 95 LEU A O 1
ATOM 812 N N . LEU A 1 96 ? 2.938 -1.244 6.807 1.00 97.62 96 LEU A N 1
ATOM 813 C CA . LEU A 1 96 ? 1.481 -1.098 6.894 1.00 97.62 96 LEU A CA 1
ATOM 814 C C . LEU A 1 96 ? 0.770 -2.438 7.123 1.00 97.62 96 LEU A C 1
ATOM 816 O O . LEU A 1 96 ? -0.233 -2.479 7.836 1.00 97.62 96 LEU A O 1
ATOM 820 N N . ALA A 1 97 ? 1.268 -3.528 6.534 1.00 97.19 97 ALA A N 1
ATOM 821 C CA . ALA A 1 97 ? 0.736 -4.866 6.771 1.00 97.19 97 ALA A CA 1
ATOM 822 C C . ALA A 1 97 ? 0.975 -5.310 8.223 1.00 97.19 97 ALA A C 1
ATOM 824 O O . ALA A 1 97 ? 0.048 -5.806 8.870 1.00 97.19 97 ALA A O 1
ATOM 825 N N . ASP A 1 98 ? 2.173 -5.059 8.754 1.00 97.50 98 ASP A N 1
ATOM 826 C CA . ASP A 1 98 ? 2.516 -5.345 10.149 1.00 97.50 98 ASP A CA 1
ATOM 827 C C . ASP A 1 98 ? 1.643 -4.528 11.113 1.00 97.50 98 ASP A C 1
ATOM 829 O O . ASP A 1 98 ? 1.048 -5.089 12.036 1.00 97.50 98 ASP A O 1
ATOM 833 N N . ASP A 1 99 ? 1.481 -3.224 10.879 1.00 95.62 99 ASP A N 1
ATOM 834 C CA . ASP A 1 99 ? 0.600 -2.387 11.696 1.00 95.62 99 ASP A CA 1
ATOM 835 C C . ASP A 1 99 ? -0.850 -2.871 11.618 1.00 95.62 99 ASP A C 1
ATOM 837 O O . ASP A 1 99 ? -1.506 -3.015 12.650 1.00 95.62 99 ASP A O 1
ATOM 841 N N . SER A 1 100 ? -1.362 -3.186 10.425 1.00 96.62 100 SER A N 1
ATOM 842 C CA . SER A 1 100 ? -2.714 -3.731 10.272 1.00 96.62 100 SER A CA 1
ATOM 843 C C . SER A 1 100 ? -2.903 -5.023 11.069 1.00 96.62 100 SER A C 1
ATOM 845 O O . SER A 1 100 ? -3.959 -5.201 11.675 1.00 96.62 100 SER A O 1
ATOM 847 N N . SER A 1 101 ? -1.901 -5.907 11.103 1.00 97.69 101 SER A N 1
ATOM 848 C CA . SER A 1 101 ? -1.973 -7.150 11.880 1.00 97.69 101 SER A CA 1
ATOM 849 C C . SER A 1 101 ? -2.124 -6.873 13.382 1.00 97.69 101 SER A C 1
ATOM 851 O O . SER A 1 101 ? -3.042 -7.394 14.018 1.00 97.69 101 SER A O 1
ATOM 853 N N . ARG A 1 102 ? -1.348 -5.930 13.928 1.00 97.12 102 ARG A N 1
ATOM 854 C CA . ARG A 1 102 ? -1.454 -5.509 15.334 1.00 97.12 102 ARG A CA 1
ATOM 855 C C . ARG A 1 102 ? -2.823 -4.915 15.657 1.00 97.12 102 ARG A C 1
ATOM 857 O O . ARG A 1 102 ? -3.394 -5.217 16.699 1.00 97.12 102 ARG A O 1
ATOM 864 N N . HIS A 1 103 ? -3.391 -4.109 14.758 1.00 96.00 103 HIS A N 1
ATOM 865 C CA . HIS A 1 103 ? -4.741 -3.570 14.953 1.00 96.00 103 HIS A CA 1
ATOM 866 C C . HIS A 1 103 ? -5.798 -4.681 15.001 1.00 96.00 103 HIS A C 1
ATOM 868 O O . HIS A 1 103 ? -6.725 -4.602 15.806 1.00 96.00 103 HIS A O 1
ATOM 874 N N . THR A 1 104 ? -5.661 -5.732 14.183 1.00 96.75 104 THR A N 1
ATOM 875 C CA . THR A 1 104 ? -6.583 -6.877 14.244 1.00 96.75 104 THR A CA 1
ATOM 876 C C . THR A 1 104 ? -6.474 -7.651 15.557 1.00 96.75 104 THR A C 1
ATOM 878 O O . THR A 1 104 ? -7.505 -8.019 16.116 1.00 96.75 104 THR A O 1
ATOM 881 N N . GLU A 1 105 ? -5.264 -7.823 16.098 1.00 97.25 105 GLU A N 1
ATOM 882 C CA . GLU A 1 105 ? -5.043 -8.451 17.409 1.00 97.25 105 GLU A CA 1
ATOM 883 C C . GLU A 1 105 ? -5.679 -7.631 18.541 1.00 97.25 105 GLU A C 1
ATOM 885 O O . GLU A 1 105 ? -6.400 -8.180 19.375 1.00 97.25 105 GLU A O 1
ATOM 890 N N . VAL A 1 106 ? -5.495 -6.306 18.532 1.00 97.06 106 VAL A N 1
ATOM 891 C CA . VAL A 1 106 ? -6.107 -5.400 19.521 1.00 97.06 106 VAL A CA 1
ATOM 892 C C . VAL A 1 106 ? -7.634 -5.446 19.444 1.00 97.06 106 VAL A C 1
ATOM 894 O O . VAL A 1 106 ? -8.300 -5.557 20.472 1.00 97.06 106 VAL A O 1
ATOM 897 N N . LEU A 1 107 ? -8.214 -5.409 18.240 1.00 97.75 107 LEU A N 1
ATOM 898 C CA . LEU A 1 107 ? -9.667 -5.519 18.069 1.00 97.75 107 LEU A CA 1
ATOM 899 C C . LEU A 1 107 ? -10.202 -6.867 18.564 1.00 97.75 107 LEU A C 1
ATOM 901 O O . LEU A 1 107 ? -11.268 -6.915 19.180 1.00 97.75 107 LEU A O 1
ATOM 905 N N . GLN A 1 108 ? -9.465 -7.955 18.334 1.00 98.19 108 GLN A N 1
ATOM 906 C CA . GLN A 1 108 ? -9.822 -9.272 18.851 1.00 98.19 108 GLN A CA 1
ATOM 907 C C . GLN A 1 108 ? -9.781 -9.305 20.385 1.00 98.19 108 GLN A C 1
ATOM 909 O O . GLN A 1 108 ? -10.711 -9.828 21.007 1.00 98.19 108 GLN A O 1
ATOM 914 N N . GLN A 1 109 ? -8.750 -8.715 20.998 1.00 98.00 109 GLN A N 1
ATOM 915 C CA . GLN A 1 109 ? -8.640 -8.602 22.451 1.00 98.00 109 GLN A CA 1
ATOM 916 C C . GLN A 1 109 ? -9.814 -7.806 23.033 1.00 98.00 109 GLN A C 1
ATOM 918 O O . GLN A 1 109 ? -10.529 -8.323 23.894 1.00 98.00 109 GLN A O 1
ATOM 923 N N . VAL A 1 110 ? -10.078 -6.604 22.513 1.00 97.88 110 VAL A N 1
ATOM 924 C CA . VAL A 1 110 ? -11.202 -5.759 22.952 1.00 97.88 110 VAL A CA 1
ATOM 925 C C . VAL A 1 110 ? -12.537 -6.489 22.785 1.00 97.88 110 VAL A C 1
ATOM 927 O O . VAL A 1 110 ? -13.390 -6.430 23.669 1.00 97.88 110 VAL A O 1
ATOM 930 N N . GLY A 1 111 ? -12.716 -7.240 21.693 1.00 97.94 111 GLY A N 1
ATOM 931 C CA . GLY A 1 111 ? -13.900 -8.075 21.486 1.00 97.94 111 GLY A CA 1
ATOM 932 C C . GLY A 1 111 ? -14.078 -9.145 22.570 1.00 97.94 111 GLY A C 1
ATOM 933 O O . GLY A 1 111 ? -15.192 -9.359 23.051 1.00 97.94 111 GLY A O 1
ATOM 934 N N . SER A 1 112 ? -12.987 -9.790 22.996 1.00 97.44 112 SER A N 1
ATOM 935 C CA . SER A 1 112 ? -13.019 -10.792 24.070 1.00 97.44 112 SER A CA 1
ATOM 936 C C . SER A 1 112 ? -13.311 -10.185 25.450 1.00 97.44 112 SER A C 1
ATOM 938 O O . SER A 1 112 ? -14.096 -10.748 26.217 1.00 97.44 112 SER A O 1
ATOM 940 N N . GLU A 1 113 ? -12.753 -9.008 25.746 1.00 97.38 113 GLU A N 1
ATOM 941 C CA . GLU A 1 113 ? -13.001 -8.273 26.990 1.00 97.38 113 GLU A CA 1
ATOM 942 C C . GLU A 1 113 ? -14.452 -7.783 27.064 1.00 97.38 113 GLU A C 1
ATOM 944 O O . GLU A 1 113 ? -15.112 -7.966 28.087 1.00 97.38 113 GLU A O 1
ATOM 949 N N . LEU A 1 114 ? -14.993 -7.256 25.961 1.00 98.31 114 LEU A N 1
ATOM 950 C CA . LEU A 1 114 ? -16.392 -6.836 25.876 1.00 98.31 114 LEU A CA 1
ATOM 951 C C . LEU A 1 114 ? -17.354 -7.999 26.156 1.00 98.31 114 LEU A C 1
ATOM 953 O O . LEU A 1 114 ? -18.321 -7.835 26.898 1.00 98.31 114 LEU A O 1
ATOM 957 N N . LEU A 1 115 ? -17.075 -9.183 25.607 1.00 98.06 115 LEU A N 1
ATOM 958 C CA . LEU A 1 115 ? -17.887 -10.378 25.844 1.00 98.06 115 LEU A CA 1
ATOM 959 C C . LEU A 1 115 ? -17.823 -10.828 27.314 1.00 98.06 115 LEU A C 1
ATOM 961 O O . LEU A 1 115 ? -18.837 -11.233 27.887 1.00 98.06 115 LEU A O 1
ATOM 965 N N . CYS A 1 116 ? -16.655 -10.709 27.954 1.00 97.81 116 CYS A N 1
ATOM 966 C CA . CYS A 1 116 ? -16.495 -10.956 29.388 1.00 97.81 116 CYS A CA 1
ATOM 967 C C . CYS A 1 116 ? -17.335 -9.977 30.227 1.00 97.81 116 CYS A C 1
ATOM 969 O O . CYS A 1 116 ? -18.091 -10.407 31.106 1.00 97.81 116 CYS A O 1
ATOM 971 N N . VAL A 1 117 ? -17.271 -8.678 29.910 1.00 97.38 117 VAL A N 1
ATOM 972 C CA . VAL A 1 117 ? -18.063 -7.635 30.579 1.00 97.38 117 VAL A CA 1
ATOM 973 C C . VAL A 1 117 ? -19.559 -7.912 30.425 1.00 97.38 117 VAL A C 1
ATOM 975 O O . VAL A 1 117 ? -20.256 -7.958 31.436 1.00 97.38 117 VAL A O 1
ATOM 978 N N . GLN A 1 118 ? -20.043 -8.214 29.218 1.00 97.31 118 GLN A N 1
ATOM 979 C CA . GLN A 1 118 ? -21.451 -8.564 28.971 1.00 97.31 118 GLN A CA 1
ATOM 980 C C . GLN A 1 118 ? -21.905 -9.797 29.767 1.00 97.31 118 GLN A C 1
ATOM 982 O O . GLN A 1 118 ? -23.003 -9.822 30.324 1.00 97.31 118 GLN A O 1
ATOM 987 N N . SER A 1 119 ? -21.055 -10.825 29.872 1.00 98.25 119 SER A N 1
ATOM 988 C CA . SER A 1 119 ? -21.356 -11.999 30.699 1.00 98.25 119 SER A CA 1
ATOM 989 C C . SER A 1 119 ? -21.466 -11.640 32.185 1.00 98.25 119 SER A C 1
ATOM 991 O O . SER A 1 119 ? -22.347 -12.143 32.885 1.00 98.25 119 SER A O 1
ATOM 993 N N . SER A 1 120 ? -20.586 -10.763 32.676 1.00 97.50 120 SER A N 1
ATOM 994 C CA . SER A 1 120 ? -20.622 -10.294 34.064 1.00 97.50 120 SER A CA 1
ATOM 995 C C . SER A 1 120 ? -21.819 -9.382 34.352 1.00 97.50 120 SER A C 1
ATOM 997 O O . SER A 1 120 ? -22.423 -9.500 35.416 1.00 97.50 120 SER A O 1
ATOM 999 N N . GLU A 1 121 ? -22.222 -8.551 33.388 1.00 97.50 121 GLU A N 1
ATOM 1000 C CA . GLU A 1 121 ? -23.409 -7.698 33.460 1.00 97.50 121 GLU A CA 1
ATOM 1001 C C . GLU A 1 121 ? -24.671 -8.545 33.646 1.00 97.50 121 GLU A C 1
ATOM 1003 O O . GLU A 1 121 ? -25.436 -8.299 34.575 1.00 97.50 121 GLU A O 1
ATOM 1008 N N . GLY A 1 122 ? -24.842 -9.612 32.857 1.00 96.44 122 GLY A N 1
ATOM 1009 C CA . GLY A 1 122 ? -25.975 -10.530 33.014 1.00 96.44 122 GLY A CA 1
ATOM 1010 C C . GLY A 1 122 ? -26.047 -11.177 34.405 1.00 96.44 122 GLY A C 1
ATOM 1011 O O . GLY A 1 122 ? -27.128 -11.295 34.979 1.00 96.44 122 GLY A O 1
ATOM 1012 N N . LYS A 1 123 ? -24.898 -11.542 34.993 1.00 98.06 123 LYS A N 1
ATOM 1013 C CA . LYS A 1 123 ? -24.840 -12.075 36.370 1.00 98.06 123 LYS A CA 1
ATOM 1014 C C . LYS A 1 123 ? -25.220 -11.020 37.409 1.00 98.06 123 LYS A C 1
ATOM 1016 O O . LYS A 1 123 ? -25.930 -11.334 38.359 1.00 98.06 123 LYS A O 1
ATOM 1021 N N . LEU A 1 124 ? -24.753 -9.782 37.235 1.00 97.38 124 LEU A N 1
ATOM 1022 C CA . LEU A 1 124 ? -25.097 -8.670 38.122 1.00 97.38 124 LEU A CA 1
ATOM 1023 C C . LEU A 1 124 ? -26.589 -8.337 38.059 1.00 97.38 124 LEU A C 1
ATOM 1025 O O . LEU A 1 124 ? -27.187 -8.116 39.107 1.00 97.38 124 LEU A O 1
ATOM 1029 N N . VAL A 1 125 ? -27.198 -8.354 36.870 1.00 98.06 125 VAL A N 1
ATOM 1030 C CA . VAL A 1 125 ? -28.651 -8.179 36.711 1.00 98.06 125 VAL A CA 1
ATOM 1031 C C . VAL A 1 125 ? -29.410 -9.244 37.507 1.00 98.06 125 VAL A C 1
ATOM 1033 O O . VAL A 1 125 ? -30.282 -8.887 38.295 1.00 98.06 125 VAL A O 1
ATOM 1036 N N . GLY A 1 126 ? -29.014 -10.518 37.404 1.00 97.25 126 GLY A N 1
ATOM 1037 C CA . GLY A 1 126 ? -29.621 -11.597 38.194 1.00 97.25 126 GLY A CA 1
ATOM 1038 C C . GLY A 1 126 ? -29.500 -11.385 39.710 1.00 97.25 126 GLY A C 1
ATOM 1039 O O . GLY A 1 126 ? -30.484 -11.506 40.434 1.00 97.25 126 GLY A O 1
ATOM 1040 N N . LEU A 1 127 ? -28.326 -10.974 40.201 1.00 97.94 127 LEU A N 1
ATOM 1041 C CA . LEU A 1 127 ? -28.135 -10.665 41.627 1.00 97.94 127 LEU A CA 1
ATOM 1042 C C . LEU A 1 127 ? -28.989 -9.477 42.101 1.00 97.94 127 LEU A C 1
ATOM 1044 O O . LEU A 1 127 ? -29.468 -9.469 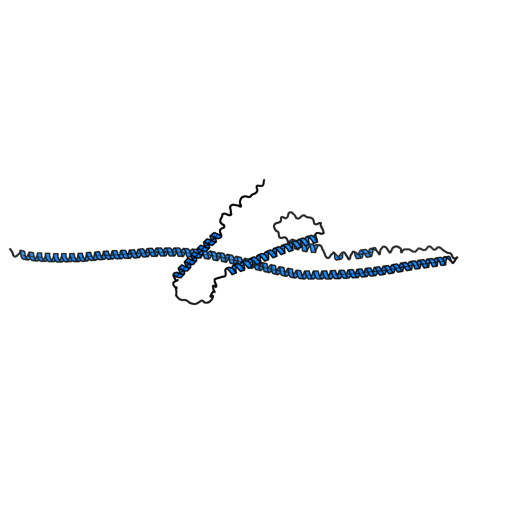43.235 1.00 97.94 127 LEU A O 1
ATOM 1048 N N . VAL A 1 128 ? -29.182 -8.462 41.253 1.00 97.94 128 VAL A N 1
ATOM 1049 C CA . VAL A 1 128 ? -30.055 -7.319 41.561 1.00 97.94 128 VAL A CA 1
ATOM 1050 C C . VAL A 1 128 ? -31.516 -7.765 41.666 1.00 97.94 128 VAL A C 1
ATOM 1052 O O . VAL A 1 128 ? -32.217 -7.321 42.577 1.00 97.94 128 VAL A O 1
ATOM 1055 N N . GLU A 1 129 ? -31.969 -8.658 40.784 1.00 98.00 129 GLU A N 1
ATOM 1056 C CA . GLU A 1 129 ? -33.313 -9.245 40.842 1.00 98.00 129 GLU A CA 1
ATOM 1057 C C . GLU A 1 129 ? -33.524 -10.067 42.123 1.00 98.00 129 GLU A C 1
ATOM 1059 O O . GLU A 1 129 ? -34.531 -9.881 42.810 1.00 98.00 129 GLU A O 1
ATOM 1064 N N . GLU A 1 130 ? -32.556 -10.907 42.502 1.00 98.00 130 GLU A N 1
ATOM 1065 C CA . GLU A 1 130 ? -32.593 -11.688 43.748 1.00 98.00 130 GLU A CA 1
ATOM 1066 C C . GLU A 1 130 ? -32.662 -10.790 44.991 1.00 98.00 130 GLU A C 1
ATOM 1068 O O . GLU A 1 130 ? -33.490 -11.005 45.879 1.00 98.00 130 GLU A O 1
ATOM 1073 N N . LEU A 1 131 ? -31.837 -9.739 45.047 1.00 98.00 131 LEU A N 1
ATOM 1074 C CA . LEU A 1 131 ? -31.837 -8.791 46.162 1.00 98.00 131 LEU A CA 1
ATOM 1075 C C . LEU A 1 131 ? -33.159 -8.017 46.243 1.00 98.00 131 LEU A C 1
ATOM 1077 O O . LEU A 1 131 ? -33.653 -7.752 47.341 1.00 98.00 131 LEU A O 1
ATOM 1081 N N . HIS A 1 132 ? -33.756 -7.679 45.097 1.00 98.19 132 HIS A N 1
ATOM 1082 C CA . HIS A 1 132 ? -35.073 -7.053 45.056 1.00 98.19 132 HIS A CA 1
ATOM 1083 C C . HIS A 1 132 ? -36.169 -7.992 45.576 1.00 98.19 132 HIS A C 1
ATOM 1085 O O . HIS A 1 132 ? -36.989 -7.568 46.394 1.00 98.19 132 HIS A O 1
ATOM 1091 N N . ALA A 1 133 ? -36.159 -9.264 45.165 1.00 98.06 133 ALA A N 1
ATOM 1092 C CA . ALA A 1 133 ? -37.097 -10.275 45.652 1.00 98.06 133 ALA A CA 1
ATOM 1093 C C . ALA A 1 133 ? -36.965 -10.499 47.171 1.00 98.06 133 ALA A C 1
ATOM 1095 O O . ALA A 1 133 ? -37.970 -10.529 47.883 1.00 98.06 133 ALA A O 1
ATOM 1096 N N . GLU A 1 134 ? -35.738 -10.570 47.691 1.00 98.12 134 GLU A N 1
ATOM 1097 C CA . GLU A 1 134 ? -35.468 -10.674 49.131 1.00 98.12 134 GLU A CA 1
ATOM 1098 C C . GLU A 1 134 ? -35.953 -9.429 49.895 1.00 98.12 134 GLU A C 1
ATOM 1100 O O . GLU A 1 134 ? -36.560 -9.542 50.961 1.00 98.12 134 GLU A O 1
ATOM 1105 N N . ALA A 1 135 ? -35.746 -8.225 49.350 1.00 97.75 135 ALA A N 1
ATOM 1106 C CA 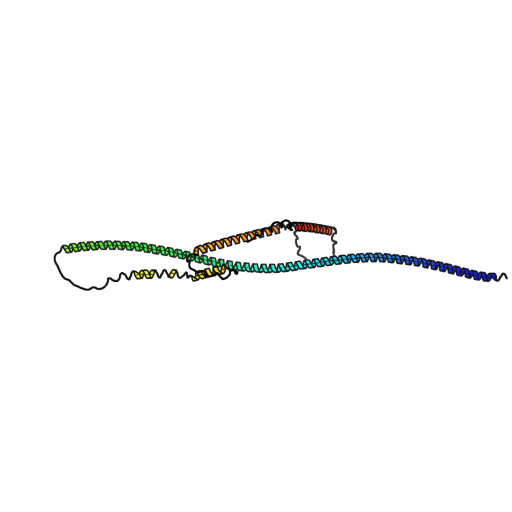. ALA A 1 135 ? -36.243 -6.990 49.956 1.00 97.75 135 ALA A CA 1
ATOM 1107 C C . ALA A 1 135 ? -37.781 -6.958 50.023 1.00 97.75 135 ALA A C 1
ATOM 1109 O O . ALA A 1 135 ? -38.339 -6.577 51.055 1.00 97.75 135 ALA A O 1
ATOM 1110 N N . GLN A 1 136 ? -38.467 -7.402 48.964 1.00 98.00 136 GLN A N 1
ATOM 1111 C CA . GLN A 1 136 ? -39.926 -7.549 48.957 1.00 98.00 136 GLN A CA 1
ATOM 1112 C C . GLN A 1 136 ? -40.398 -8.588 49.983 1.00 98.00 136 GLN A C 1
ATOM 1114 O O . GLN A 1 136 ? -41.349 -8.335 50.723 1.00 98.00 136 GLN A O 1
ATOM 1119 N N . HIS A 1 137 ? -39.715 -9.734 50.074 1.00 98.38 137 HIS A N 1
ATOM 1120 C CA . HIS A 1 137 ? -40.038 -10.766 51.056 1.00 98.38 137 HIS A CA 1
ATOM 1121 C C . HIS A 1 137 ? -39.900 -10.247 52.495 1.00 98.38 137 HIS A C 1
ATOM 1123 O O . HIS A 1 137 ? -40.805 -10.441 53.311 1.00 98.38 137 HIS A O 1
ATOM 1129 N N . ARG A 1 138 ? -38.814 -9.521 52.797 1.00 97.81 138 ARG A N 1
ATOM 1130 C CA . ARG A 1 138 ? -38.611 -8.880 54.106 1.00 97.81 138 ARG A CA 1
ATOM 1131 C C . ARG A 1 138 ? -39.681 -7.842 54.414 1.00 97.81 138 ARG A C 1
ATOM 1133 O O . ARG A 1 138 ? -40.166 -7.827 55.541 1.00 97.81 138 ARG A O 1
ATOM 1140 N N . ALA A 1 139 ? -40.071 -7.021 53.439 1.00 98.06 139 ALA A N 1
ATOM 1141 C CA . ALA A 1 139 ? -41.149 -6.049 53.610 1.00 98.06 139 ALA A CA 1
ATOM 1142 C C . ALA A 1 139 ? -42.472 -6.743 53.988 1.00 98.06 139 ALA A C 1
ATOM 1144 O O . ALA A 1 139 ? -43.086 -6.396 54.999 1.00 98.06 139 ALA A O 1
ATOM 1145 N N . ALA A 1 140 ? -42.848 -7.802 53.265 1.00 98.06 140 ALA A N 1
ATOM 1146 C CA . ALA A 1 140 ? -44.043 -8.591 53.568 1.00 98.06 140 ALA A CA 1
ATOM 1147 C C . ALA A 1 140 ? -43.984 -9.244 54.965 1.00 98.06 140 ALA A C 1
ATOM 1149 O O . ALA A 1 140 ? -44.974 -9.251 55.700 1.00 98.06 140 ALA A O 1
ATOM 1150 N N . LEU A 1 141 ? -42.816 -9.757 55.370 1.00 98.31 141 LEU A N 1
ATOM 1151 C CA . LEU A 1 141 ? -42.615 -10.308 56.713 1.00 98.31 141 LEU A CA 1
ATOM 1152 C C . LEU A 1 141 ? -42.771 -9.231 57.797 1.00 98.31 141 LEU A C 1
ATOM 1154 O O . LEU A 1 141 ? -43.422 -9.477 58.813 1.00 98.31 141 LEU A O 1
ATOM 1158 N N . THR A 1 142 ? -42.204 -8.037 57.590 1.00 98.06 142 THR A N 1
ATOM 1159 C CA . THR A 1 142 ? -42.350 -6.924 58.539 1.00 98.06 142 THR A CA 1
ATOM 1160 C C . THR A 1 142 ? -43.799 -6.471 58.671 1.00 98.06 142 THR A C 1
ATOM 1162 O O . THR A 1 142 ? -44.264 -6.291 59.793 1.00 98.06 142 THR A O 1
ATOM 1165 N N . GLU A 1 143 ? -44.546 -6.385 57.567 1.00 98.06 143 GLU A N 1
ATOM 1166 C CA . GLU A 1 143 ? -45.981 -6.077 57.591 1.00 98.06 143 GLU A CA 1
ATOM 1167 C C . GLU A 1 143 ? -46.775 -7.142 58.363 1.00 98.06 143 GLU A C 1
ATOM 1169 O O . GLU A 1 143 ? -47.615 -6.803 59.198 1.00 98.06 143 GLU A O 1
ATOM 1174 N N . SER A 1 144 ? -46.471 -8.430 58.154 1.00 98.44 144 SER A N 1
ATOM 1175 C CA . SER A 1 144 ? -47.093 -9.535 58.895 1.00 98.44 144 SER A CA 1
ATOM 1176 C C . SER A 1 144 ? -46.852 -9.433 60.404 1.00 98.44 144 SER A C 1
ATOM 1178 O O . SER A 1 144 ? -47.794 -9.548 61.190 1.00 98.44 144 SER A O 1
ATOM 1180 N N . LEU A 1 145 ? -45.606 -9.189 60.820 1.00 98.12 145 LEU A N 1
ATOM 1181 C CA . LEU A 1 145 ? -45.249 -9.043 62.234 1.00 98.12 145 LEU A CA 1
ATOM 1182 C C . LEU A 1 145 ? -45.868 -7.785 62.858 1.00 98.12 145 LEU A C 1
ATOM 1184 O O . LEU A 1 145 ? -46.297 -7.814 64.012 1.00 98.12 145 LEU A O 1
ATOM 1188 N N . GLU A 1 146 ? -45.956 -6.679 62.117 1.00 98.25 146 GLU A N 1
ATOM 1189 C CA . GLU A 1 146 ? -46.658 -5.480 62.579 1.00 98.25 146 GLU A CA 1
ATOM 1190 C C . GLU A 1 146 ? -48.152 -5.732 62.793 1.00 98.25 146 GLU A C 1
ATOM 1192 O O . GLU A 1 146 ? -48.710 -5.285 63.799 1.00 98.25 146 GLU A O 1
ATOM 1197 N N . MET A 1 147 ? -48.807 -6.448 61.875 1.00 97.81 147 MET A N 1
ATOM 1198 C CA . MET A 1 147 ? -50.211 -6.833 62.028 1.00 97.81 147 MET A CA 1
ATOM 1199 C C . MET A 1 147 ? -50.415 -7.719 63.260 1.00 97.81 147 MET A C 1
ATOM 1201 O O . MET A 1 147 ? -51.333 -7.468 64.044 1.00 97.81 147 MET A O 1
ATOM 1205 N N . GLU A 1 148 ? -49.534 -8.696 63.483 1.00 97.94 148 GLU A N 1
ATOM 1206 C CA . GLU A 1 148 ? -49.565 -9.551 64.673 1.00 97.94 148 GLU A CA 1
ATOM 1207 C C . GLU A 1 148 ? -49.385 -8.736 65.963 1.00 97.94 148 GLU A C 1
ATOM 1209 O O . GLU A 1 148 ? -50.176 -8.871 66.901 1.00 97.94 148 GLU A O 1
ATOM 1214 N N . LEU A 1 149 ? -48.411 -7.819 66.002 1.00 97.94 149 LEU A N 1
ATOM 1215 C CA . LEU A 1 149 ? -48.194 -6.922 67.141 1.00 97.94 149 LEU A CA 1
ATOM 1216 C C . LEU A 1 149 ? -49.408 -6.029 67.414 1.00 97.94 149 LEU A C 1
ATOM 1218 O O . LEU A 1 149 ? -49.789 -5.850 68.574 1.00 97.94 149 LEU A O 1
ATOM 1222 N N . ARG A 1 150 ? -50.042 -5.478 66.372 1.00 98.31 150 ARG A N 1
ATOM 1223 C CA . ARG A 1 150 ? -51.271 -4.681 66.515 1.00 98.31 150 ARG A CA 1
ATOM 1224 C C . ARG A 1 150 ? -52.412 -5.534 67.069 1.00 98.31 150 ARG A C 1
ATOM 1226 O O . ARG A 1 150 ? -53.057 -5.100 68.021 1.00 98.31 150 ARG A O 1
ATOM 1233 N N . SER A 1 151 ? -52.604 -6.750 66.554 1.00 98.38 151 SER A N 1
ATOM 1234 C CA . SER A 1 151 ? -53.603 -7.702 67.060 1.00 98.38 151 SER A CA 1
ATOM 1235 C C . SER A 1 151 ? -53.379 -8.022 68.540 1.00 98.38 151 SER A C 1
ATOM 1237 O O . SER A 1 151 ? -54.297 -7.900 69.349 1.00 98.38 151 SER A O 1
ATOM 1239 N N . LYS A 1 152 ? -52.143 -8.363 68.922 1.00 98.00 152 LYS A N 1
ATOM 1240 C CA . LYS A 1 152 ? -51.775 -8.663 70.315 1.00 98.00 152 LYS A CA 1
ATOM 1241 C C . LYS A 1 152 ? -51.932 -7.455 71.236 1.00 98.00 152 LYS A C 1
ATOM 1243 O O . LYS A 1 152 ? -52.311 -7.604 72.393 1.00 98.00 152 LYS A O 1
ATOM 1248 N N . THR A 1 153 ? -51.682 -6.250 70.732 1.00 98.12 153 THR A N 1
ATOM 1249 C CA . THR A 1 153 ? -51.898 -5.006 71.485 1.00 98.12 153 THR A CA 1
ATOM 1250 C C . THR A 1 153 ? -53.382 -4.765 71.774 1.00 98.12 153 THR A C 1
ATOM 1252 O O . THR A 1 153 ? -53.713 -4.279 72.854 1.00 98.12 153 THR A O 1
ATOM 1255 N N . VAL A 1 154 ? -54.275 -5.095 70.834 1.00 98.12 154 VAL A N 1
ATOM 1256 C CA . VAL A 1 154 ? -55.732 -5.022 71.044 1.00 98.12 154 VAL A CA 1
ATOM 1257 C C . VAL A 1 154 ? -56.173 -6.046 72.092 1.00 98.12 154 VAL A C 1
ATOM 1259 O O . VAL A 1 154 ? -56.784 -5.652 73.081 1.00 98.12 154 VAL A O 1
ATOM 1262 N N . GLU A 1 155 ? -55.762 -7.308 71.951 1.00 97.62 155 GLU A N 1
ATOM 1263 C CA . GLU A 1 155 ? -56.058 -8.388 72.910 1.00 97.62 155 GLU A CA 1
ATOM 1264 C C . GLU A 1 155 ? -55.594 -8.033 74.338 1.00 97.62 155 GLU A C 1
ATOM 1266 O O . GLU A 1 155 ? -56.324 -8.208 75.314 1.00 97.62 155 GLU A O 1
ATOM 1271 N N . LEU A 1 156 ? -54.395 -7.455 74.480 1.00 97.25 156 LEU A N 1
ATOM 1272 C CA . LEU A 1 156 ? -53.887 -6.999 75.776 1.00 97.25 156 LEU A CA 1
ATOM 1273 C C . LEU A 1 156 ? -54.717 -5.862 76.383 1.00 97.25 156 LEU A C 1
ATOM 1275 O O . LEU A 1 156 ? -54.902 -5.842 77.600 1.00 97.25 156 LEU A O 1
ATOM 1279 N N . LYS A 1 157 ? -55.209 -4.916 75.572 1.00 97.88 157 LYS A N 1
ATOM 1280 C CA . LYS A 1 157 ? -56.096 -3.845 76.056 1.00 97.88 157 LYS A CA 1
ATOM 1281 C C . LYS A 1 157 ? -57.426 -4.409 76.543 1.00 97.88 157 LYS A C 1
ATOM 1283 O O . LYS A 1 157 ? -57.861 -4.043 77.630 1.00 97.88 157 LYS A O 1
ATOM 1288 N N . GLU A 1 158 ? -58.018 -5.336 75.793 1.00 97.69 158 GLU A N 1
ATOM 1289 C CA . GLU A 1 158 ? -59.253 -6.023 76.186 1.00 97.69 158 GLU A CA 1
ATOM 1290 C C . GLU A 1 158 ? -59.078 -6.760 77.520 1.00 97.69 158 GLU A C 1
ATOM 1292 O O . GLU A 1 158 ? -59.860 -6.560 78.449 1.00 97.69 158 GLU A O 1
ATOM 1297 N N . LEU A 1 159 ? -57.999 -7.539 77.667 1.00 96.88 159 LEU A N 1
ATOM 1298 C CA . LEU A 1 159 ? -57.673 -8.215 78.927 1.00 96.88 159 LEU A CA 1
ATOM 1299 C C . LEU A 1 159 ? -57.456 -7.229 80.079 1.00 96.88 159 LEU A C 1
ATOM 1301 O O . LEU A 1 159 ? -57.884 -7.489 81.204 1.00 96.88 159 LEU A O 1
ATOM 1305 N N . GLN A 1 160 ? -56.800 -6.097 79.823 1.00 97.50 160 GLN A N 1
ATOM 1306 C CA . GLN A 1 160 ? -56.589 -5.062 80.830 1.00 97.50 160 GLN A CA 1
ATOM 1307 C C . GLN A 1 160 ? -57.915 -4.442 81.292 1.00 97.50 160 GLN A C 1
ATOM 1309 O O . GLN A 1 160 ? -58.088 -4.210 82.489 1.00 97.50 160 GLN A O 1
ATOM 1314 N N . ASP A 1 161 ? -58.845 -4.189 80.374 1.00 97.88 161 ASP A N 1
ATOM 1315 C CA . ASP A 1 161 ? -60.160 -3.636 80.693 1.00 97.88 161 ASP A CA 1
ATOM 1316 C C . ASP A 1 161 ? -61.039 -4.647 81.444 1.00 97.88 161 ASP A C 1
ATOM 1318 O O . ASP A 1 161 ? -61.665 -4.279 82.437 1.00 97.88 161 ASP A O 1
ATOM 1322 N N . ILE A 1 162 ? -60.993 -5.936 81.086 1.00 97.75 162 ILE A N 1
ATOM 1323 C CA . ILE A 1 162 ? -61.627 -7.017 81.866 1.00 97.75 162 ILE A CA 1
ATOM 1324 C C . ILE A 1 162 ? -61.076 -7.049 83.297 1.00 97.75 162 ILE A C 1
ATOM 1326 O O . ILE A 1 162 ? -61.835 -7.111 84.262 1.00 97.75 162 ILE A O 1
ATOM 1330 N N . ASN A 1 163 ? -59.754 -6.976 83.454 1.00 95.94 163 ASN A N 1
ATOM 1331 C CA . ASN A 1 163 ? -59.108 -7.040 84.765 1.00 95.94 163 ASN A CA 1
ATOM 1332 C C . ASN A 1 163 ? -59.463 -5.825 85.645 1.00 95.94 163 ASN A C 1
ATOM 1334 O O . ASN A 1 163 ? -59.683 -5.974 86.848 1.00 95.94 163 ASN A O 1
ATOM 1338 N N . LYS A 1 164 ? -59.592 -4.628 85.050 1.00 97.56 164 LYS A N 1
ATOM 1339 C CA . LYS A 1 164 ? -60.124 -3.442 85.747 1.00 97.56 164 LYS A CA 1
ATOM 1340 C C . LYS A 1 164 ? -61.551 -3.683 86.236 1.00 97.56 164 LYS A C 1
ATOM 1342 O O . LYS A 1 164 ? -61.814 -3.438 87.408 1.00 97.56 164 LYS A O 1
ATOM 1347 N N . THR A 1 165 ? -62.434 -4.187 85.373 1.00 97.25 165 THR A N 1
ATOM 1348 C CA . THR A 1 165 ? -63.833 -4.489 85.722 1.00 97.25 165 THR A CA 1
ATOM 1349 C C . THR A 1 165 ? -63.912 -5.476 86.885 1.00 97.25 165 THR A C 1
ATOM 1351 O O . THR A 1 165 ? -64.523 -5.164 87.902 1.00 97.25 165 THR A O 1
ATOM 1354 N N . LEU A 1 166 ? -63.190 -6.601 86.808 1.00 96.12 166 LEU A N 1
ATOM 1355 C CA . LEU A 1 166 ? -63.113 -7.591 87.891 1.00 96.12 166 LEU A CA 1
ATOM 1356 C C . LEU A 1 166 ? -62.557 -7.002 89.195 1.00 96.12 166 LEU A C 1
ATOM 1358 O O . LEU A 1 166 ? -62.986 -7.364 90.288 1.00 96.12 166 LEU A O 1
ATOM 1362 N N . THR A 1 167 ? -61.585 -6.093 89.105 1.00 96.62 167 THR A N 1
ATOM 1363 C CA . THR A 1 167 ? -61.021 -5.424 90.284 1.00 96.62 167 THR A CA 1
ATOM 1364 C C . THR A 1 167 ? -62.048 -4.516 90.960 1.00 96.62 167 THR A C 1
ATOM 1366 O O . THR A 1 167 ? -62.102 -4.483 92.190 1.00 96.62 167 THR A O 1
ATOM 1369 N N . GLU A 1 168 ? -62.855 -3.781 90.190 1.00 96.12 168 GLU A N 1
ATOM 1370 C CA . GLU A 1 168 ? -63.952 -2.976 90.739 1.00 96.12 168 GLU A CA 1
ATOM 1371 C C . GLU A 1 168 ? -65.058 -3.862 91.332 1.00 96.12 168 GLU A C 1
ATOM 1373 O O . GLU A 1 168 ? -65.442 -3.635 92.477 1.00 96.12 168 GLU A O 1
ATOM 1378 N N . GLU A 1 169 ? -65.454 -4.946 90.657 1.00 94.94 169 GLU A N 1
ATOM 1379 C CA . GLU A 1 169 ? -66.397 -5.940 91.201 1.00 94.94 169 GLU A CA 1
ATOM 1380 C C . GLU A 1 169 ? -65.901 -6.545 92.528 1.00 94.94 169 GLU A C 1
ATOM 1382 O O . GLU A 1 169 ? -66.661 -6.682 93.488 1.00 94.94 169 GLU A O 1
ATOM 1387 N N . LEU A 1 170 ? -64.606 -6.864 92.639 1.00 93.81 170 LEU A N 1
ATOM 1388 C CA . LEU A 1 170 ? -64.005 -7.348 93.887 1.00 93.81 170 LEU A CA 1
ATOM 1389 C C . LEU A 1 170 ? -64.005 -6.291 94.998 1.00 93.81 170 LEU A C 1
ATOM 1391 O O . LEU A 1 170 ? -64.142 -6.639 96.175 1.00 93.81 170 LEU A O 1
ATOM 1395 N N . LYS A 1 171 ? -63.825 -5.009 94.662 1.00 95.62 171 LYS A N 1
ATOM 1396 C CA . LYS A 1 171 ? -63.950 -3.914 95.637 1.00 95.62 171 LYS A CA 1
ATOM 1397 C C . LYS A 1 171 ? -65.394 -3.767 96.103 1.00 95.62 171 LYS A C 1
ATOM 1399 O O . LYS A 1 171 ? -65.603 -3.589 97.300 1.00 95.62 171 LYS A O 1
ATOM 1404 N N . ASP A 1 172 ? -66.362 -3.868 95.196 1.00 94.88 172 ASP A N 1
ATOM 1405 C CA . ASP A 1 172 ? -67.792 -3.859 95.517 1.00 94.88 172 ASP A CA 1
ATOM 1406 C C . ASP A 1 172 ? -68.165 -5.018 96.443 1.00 94.88 172 ASP A C 1
ATOM 1408 O O . ASP A 1 172 ? -68.757 -4.792 97.496 1.00 94.88 172 ASP A O 1
ATOM 1412 N N . LEU A 1 173 ? -67.716 -6.236 96.132 1.00 92.44 173 LEU A N 1
ATOM 1413 C CA . LEU A 1 173 ? -67.900 -7.411 96.989 1.00 92.44 173 LEU A CA 1
ATOM 1414 C C . LEU A 1 173 ? -67.263 -7.237 98.374 1.00 92.44 173 LEU A C 1
ATOM 1416 O O . LEU A 1 173 ? -67.882 -7.579 99.379 1.00 92.44 173 LEU A O 1
ATOM 1420 N N . ARG A 1 174 ? -66.044 -6.684 98.467 1.00 91.38 174 ARG A N 1
ATOM 1421 C CA . ARG A 1 174 ? -65.417 -6.389 99.771 1.00 91.38 174 ARG A CA 1
ATOM 1422 C C . ARG A 1 174 ? -66.192 -5.355 100.573 1.00 91.38 174 ARG A C 1
ATOM 1424 O O . ARG A 1 174 ? -66.281 -5.508 101.786 1.00 91.38 174 ARG A O 1
ATOM 1431 N N . ARG A 1 175 ? -66.711 -4.310 99.920 1.00 91.44 175 ARG A N 1
ATOM 1432 C CA . ARG A 1 175 ? -67.570 -3.312 100.572 1.00 91.44 175 ARG A CA 1
ATOM 1433 C C . ARG A 1 175 ? -68.830 -3.976 101.121 1.00 91.44 175 ARG A C 1
ATOM 1435 O O . ARG A 1 175 ? -69.102 -3.816 102.303 1.00 91.44 175 ARG A O 1
ATOM 1442 N N . ALA A 1 176 ? -69.505 -4.796 100.314 1.00 85.38 176 ALA A N 1
ATOM 1443 C CA . ALA A 1 176 ? -70.677 -5.559 100.741 1.00 85.38 176 ALA A CA 1
ATOM 1444 C C . ALA A 1 176 ? -70.371 -6.485 101.935 1.00 85.38 176 ALA A C 1
ATOM 1446 O O . ALA A 1 176 ? -71.116 -6.500 102.908 1.00 85.38 176 ALA A O 1
ATOM 1447 N N . HIS A 1 177 ? -69.236 -7.191 101.914 1.00 83.50 177 HIS A N 1
ATOM 1448 C CA . HIS A 1 177 ? -68.808 -8.041 103.030 1.00 83.50 177 HIS A CA 1
ATOM 1449 C C . HIS A 1 177 ? -68.481 -7.238 104.300 1.00 83.50 177 HIS A C 1
ATOM 1451 O O . HIS A 1 177 ? -68.833 -7.652 105.398 1.00 83.50 177 HIS A O 1
ATOM 1457 N N . GLN A 1 178 ? -67.807 -6.088 104.183 1.00 83.25 178 GLN A N 1
ATOM 1458 C CA . GLN A 1 178 ? -67.550 -5.207 105.331 1.00 83.25 178 GLN A CA 1
ATOM 1459 C C . GLN A 1 178 ? -68.844 -4.625 105.910 1.00 83.25 178 GLN A C 1
ATOM 1461 O O . GLN A 1 178 ? -68.960 -4.475 107.126 1.00 83.25 178 GLN A O 1
ATOM 1466 N N . GLU A 1 179 ? -69.819 -4.310 105.058 1.00 78.62 179 GLU A N 1
ATOM 1467 C CA . GLU A 1 179 ? -71.155 -3.896 105.485 1.00 78.62 179 GLU A CA 1
ATOM 1468 C C . GLU A 1 179 ? -71.887 -5.039 106.210 1.00 78.62 179 GLU A C 1
ATOM 1470 O O . GLU A 1 179 ? -72.452 -4.794 107.280 1.00 78.62 179 GLU A O 1
ATOM 1475 N N . GLU A 1 180 ? -71.792 -6.284 105.724 1.00 71.19 180 GLU A N 1
ATOM 1476 C CA . GLU A 1 180 ? -72.312 -7.482 106.408 1.00 71.19 180 GLU A CA 1
ATOM 1477 C C . GLU A 1 180 ? -71.613 -7.758 107.754 1.00 71.19 180 GLU A C 1
ATOM 1479 O O . GLU A 1 180 ? -72.285 -8.049 108.746 1.00 71.19 180 GLU A O 1
ATOM 1484 N N . GLU A 1 181 ? -70.287 -7.603 107.844 1.00 63.50 181 GLU A N 1
ATOM 1485 C CA . GLU A 1 181 ? -69.536 -7.712 109.107 1.00 63.50 181 GLU A CA 1
ATOM 1486 C C . GLU A 1 181 ? -69.906 -6.602 110.104 1.00 63.50 181 GLU A C 1
ATOM 1488 O O . GLU A 1 181 ? -69.886 -6.827 111.316 1.00 63.50 181 GLU A O 1
ATOM 1493 N N . SER A 1 182 ? -70.304 -5.417 109.626 1.00 56.69 182 SER A N 1
ATOM 1494 C CA . SER A 1 182 ? -70.763 -4.319 110.489 1.00 56.69 182 SER A CA 1
ATOM 1495 C C . SER A 1 182 ? -72.143 -4.564 111.124 1.00 56.69 182 SER A C 1
ATOM 1497 O O . SER A 1 182 ? -72.494 -3.891 112.095 1.00 56.69 182 SER A O 1
ATOM 1499 N N . TYR A 1 183 ? -72.907 -5.549 110.632 1.00 49.12 183 TYR A N 1
ATOM 1500 C CA . TYR A 1 183 ? -74.262 -5.870 111.098 1.00 49.12 183 TYR A CA 1
ATOM 1501 C C . TYR A 1 183 ? -74.348 -7.057 112.081 1.00 49.12 183 TYR A C 1
ATOM 1503 O O . TYR A 1 183 ? -75.444 -7.389 112.531 1.00 49.12 183 TYR A O 1
ATOM 1511 N N . ASN A 1 184 ? -73.220 -7.660 112.485 1.00 37.22 184 ASN A N 1
ATOM 1512 C CA . ASN A 1 184 ? -73.167 -8.718 113.507 1.00 37.22 184 ASN A CA 1
ATOM 1513 C C . ASN A 1 184 ? -72.169 -8.373 114.635 1.00 37.22 184 ASN A C 1
ATOM 1515 O O . ASN A 1 184 ? -70.959 -8.539 114.465 1.00 37.22 184 ASN A O 1
ATOM 1519 N N . PRO A 1 185 ? -72.628 -7.923 115.822 1.00 38.34 185 PRO A N 1
ATOM 1520 C CA . PRO A 1 185 ? -71.744 -7.650 116.944 1.00 38.34 185 PRO A CA 1
ATOM 1521 C C . PRO A 1 185 ? -71.504 -8.926 117.755 1.00 38.34 185 PRO A C 1
ATOM 1523 O O . PRO A 1 185 ? -72.441 -9.473 118.333 1.00 38.34 185 PRO A O 1
ATOM 1526 N N . SER A 1 186 ? -70.226 -9.305 117.877 1.00 40.16 186 SER A N 1
ATOM 1527 C CA . SER A 1 186 ? -69.626 -10.281 118.814 1.00 40.16 186 SER A CA 1
ATOM 1528 C C . SER A 1 186 ? -68.986 -11.487 118.125 1.00 40.16 186 SER A C 1
ATOM 1530 O O . SER A 1 186 ? -69.646 -12.488 117.894 1.00 40.16 186 SER A O 1
ATOM 1532 N N . THR A 1 187 ? -67.667 -11.413 117.898 1.00 35.47 187 THR A N 1
ATOM 1533 C CA . THR A 1 187 ? -66.668 -12.223 118.632 1.00 35.47 187 THR A CA 1
ATOM 1534 C C . THR A 1 187 ? -65.230 -11.836 118.240 1.00 35.47 187 THR A C 1
ATOM 1536 O O . THR A 1 187 ? -64.820 -11.969 117.096 1.00 35.47 187 THR A O 1
ATOM 1539 N N . SER A 1 188 ? -64.463 -11.371 119.234 1.00 41.12 188 SER A N 1
ATOM 1540 C CA . SER A 1 188 ? -62.988 -11.469 119.366 1.00 41.12 188 SER A CA 1
ATOM 1541 C C . SER A 1 188 ? -62.561 -12.959 119.302 1.00 41.12 188 SER A C 1
ATOM 1543 O O . SER A 1 188 ? -63.398 -13.760 119.729 1.00 41.12 188 SER A O 1
ATOM 1545 N N . PRO A 1 189 ? -61.338 -13.395 118.879 1.00 44.50 189 PRO A N 1
ATOM 1546 C CA . PRO A 1 189 ? -60.050 -12.828 119.314 1.00 44.50 189 PRO A CA 1
ATOM 1547 C C . PRO A 1 189 ? -58.804 -12.990 118.393 1.00 44.50 189 PRO A C 1
ATOM 1549 O O . PRO A 1 189 ? -58.799 -13.625 117.350 1.00 44.50 189 PRO A O 1
ATOM 1552 N N . GLN A 1 190 ? -57.690 -12.482 118.937 1.00 32.22 190 GLN A N 1
ATOM 1553 C CA . GLN A 1 190 ? -56.342 -13.076 118.939 1.00 32.22 190 GLN A CA 1
ATOM 1554 C C . GLN A 1 190 ? -55.366 -12.873 117.765 1.00 32.22 190 GLN A C 1
ATOM 1556 O O . GLN A 1 190 ? -55.373 -13.525 116.729 1.00 32.22 190 GLN A O 1
ATOM 1561 N N . LYS A 1 191 ? -54.369 -12.046 118.106 1.00 46.16 191 LYS A N 1
ATOM 1562 C CA . LYS A 1 191 ? -52.979 -12.029 117.644 1.00 46.16 191 LYS A CA 1
ATOM 1563 C C . LYS A 1 191 ? -52.436 -13.432 117.337 1.00 46.16 191 LYS A C 1
ATOM 1565 O O . LYS A 1 191 ? -52.336 -14.250 118.250 1.00 46.16 191 LYS A O 1
ATOM 1570 N N . ASN A 1 192 ? -51.908 -13.621 116.128 1.00 38.16 192 ASN A N 1
ATOM 1571 C CA . ASN A 1 192 ? -50.825 -14.571 115.906 1.00 38.16 192 ASN A CA 1
ATOM 1572 C C . ASN A 1 192 ? -49.786 -13.990 114.936 1.00 38.16 192 ASN A C 1
ATOM 1574 O O . ASN A 1 192 ? -50.091 -13.618 113.805 1.00 38.16 192 ASN A O 1
ATOM 1578 N N . LYS A 1 193 ? -48.558 -13.847 115.443 1.00 47.59 193 LYS A N 1
ATOM 1579 C CA . LYS A 1 193 ? -47.363 -13.491 114.679 1.00 47.59 193 LYS A CA 1
ATOM 1580 C C . LYS A 1 193 ? -46.889 -14.767 113.993 1.00 47.59 193 LYS A C 1
ATOM 1582 O O . LYS A 1 193 ? -46.426 -15.666 114.686 1.00 47.59 193 LYS A O 1
ATOM 1587 N N . GLN A 1 194 ? -46.939 -14.828 112.667 1.00 37.12 194 GLN A N 1
ATOM 1588 C CA . GLN A 1 194 ? -46.215 -15.859 111.933 1.00 37.12 194 GLN A CA 1
ATOM 1589 C C . GLN A 1 194 ? -45.676 -15.290 110.621 1.00 37.12 194 GLN A C 1
ATOM 1591 O O . GLN A 1 194 ? -46.404 -15.006 109.678 1.00 37.12 194 GLN A O 1
ATOM 1596 N N . THR A 1 195 ? -44.366 -15.063 110.659 1.00 48.44 195 THR A N 1
ATOM 1597 C CA . THR A 1 195 ? -43.402 -15.142 109.560 1.00 48.44 195 THR A CA 1
ATOM 1598 C C . THR A 1 195 ? -43.928 -15.848 108.309 1.00 48.44 195 THR A C 1
ATOM 1600 O O . THR A 1 195 ? -44.123 -17.063 108.330 1.00 48.44 195 THR A O 1
ATOM 1603 N N . TYR A 1 196 ? -44.052 -15.100 107.214 1.00 38.19 196 TYR A N 1
ATOM 1604 C CA . TYR A 1 196 ? -43.881 -15.642 105.872 1.00 38.19 196 TYR A CA 1
ATOM 1605 C C . TYR A 1 196 ? -42.927 -14.741 105.099 1.00 38.19 196 TYR A C 1
ATOM 1607 O O . TYR A 1 196 ? -43.143 -13.538 104.948 1.00 38.19 196 TYR A O 1
ATOM 1615 N N . ASN A 1 197 ? -41.826 -15.376 104.729 1.00 41.56 197 ASN A N 1
ATOM 1616 C CA . ASN A 1 197 ? -40.707 -14.848 103.986 1.00 41.56 197 ASN A CA 1
ATOM 1617 C C . ASN A 1 197 ? -41.091 -14.605 102.521 1.00 41.56 197 ASN A C 1
ATOM 1619 O O . ASN A 1 197 ? -42.000 -15.245 101.998 1.00 41.56 197 ASN A O 1
ATOM 1623 N N . ASP A 1 198 ? -40.318 -13.714 101.900 1.00 40.50 198 ASP A N 1
ATOM 1624 C CA . ASP A 1 198 ? -39.824 -13.821 100.528 1.00 40.50 198 ASP A CA 1
ATOM 1625 C C . ASP A 1 198 ? -40.840 -14.124 99.429 1.00 40.50 198 ASP A C 1
ATOM 1627 O O . ASP A 1 198 ? -41.107 -15.281 99.141 1.00 40.50 198 ASP A O 1
ATOM 1631 N N . LEU A 1 199 ? -41.316 -13.079 98.739 1.00 45.97 199 LEU A N 1
ATOM 1632 C CA . LEU A 1 199 ? -41.762 -13.161 97.332 1.00 45.97 199 LEU A CA 1
ATOM 1633 C C . LEU A 1 199 ? -41.892 -11.781 96.641 1.00 45.97 199 LEU A C 1
ATOM 1635 O O . LEU A 1 199 ? -42.515 -11.665 95.590 1.00 45.97 199 LEU A O 1
ATOM 1639 N N . SER A 1 200 ? -41.289 -10.711 97.183 1.00 42.66 200 SER A N 1
ATOM 1640 C CA . SER A 1 200 ? -41.363 -9.358 96.591 1.00 42.66 200 SER A CA 1
ATOM 1641 C C . SER A 1 200 ? -40.209 -9.001 95.642 1.00 42.66 200 SER A C 1
ATOM 1643 O O . SER A 1 200 ? -40.116 -7.859 95.196 1.00 42.66 200 SER A O 1
ATOM 1645 N N . PHE A 1 201 ? -39.351 -9.955 95.282 1.00 42.97 201 PHE A N 1
ATOM 1646 C CA . PHE A 1 201 ? -38.137 -9.701 94.498 1.00 42.97 201 PHE A CA 1
ATOM 1647 C C . PHE A 1 201 ? -38.078 -10.518 93.198 1.00 42.97 201 PHE A C 1
ATOM 1649 O O . PHE A 1 201 ? -37.065 -11.130 92.893 1.00 42.97 201 PHE A O 1
ATOM 1656 N N . GLU A 1 202 ? -39.148 -10.546 92.393 1.00 40.00 202 GLU A N 1
ATOM 1657 C CA . GLU A 1 202 ? -39.083 -11.274 91.110 1.00 40.00 202 GLU A CA 1
ATOM 1658 C C . GLU A 1 202 ? -39.871 -10.666 89.937 1.00 40.00 202 GLU A C 1
ATOM 1660 O O . GLU A 1 202 ? -40.278 -11.365 89.012 1.00 40.00 202 GLU A O 1
ATOM 1665 N N . THR A 1 203 ? -40.046 -9.341 89.904 1.00 44.12 203 THR A N 1
ATOM 1666 C CA . THR A 1 203 ? -40.620 -8.651 88.725 1.00 44.12 203 THR A CA 1
ATOM 1667 C C . THR A 1 203 ? -39.674 -7.670 88.031 1.00 44.12 203 THR A C 1
ATOM 1669 O O . THR A 1 203 ? -40.006 -7.174 86.957 1.00 44.12 203 THR A O 1
ATOM 1672 N N . SER A 1 204 ? -38.459 -7.453 88.553 1.00 44.16 204 SER A N 1
ATOM 1673 C CA . SER A 1 204 ? -37.468 -6.570 87.909 1.00 44.16 204 SER A CA 1
ATOM 1674 C C . SER A 1 204 ? -36.449 -7.318 87.031 1.00 44.16 204 SER A C 1
ATOM 1676 O O . SER A 1 204 ? -35.991 -6.787 86.025 1.00 44.16 204 SER A O 1
ATOM 1678 N N . ALA A 1 205 ? -36.157 -8.594 87.316 1.00 42.12 205 ALA A N 1
ATOM 1679 C CA . ALA A 1 205 ? -35.142 -9.361 86.577 1.00 42.12 205 ALA A CA 1
ATOM 1680 C C . ALA A 1 205 ? -35.623 -9.936 85.224 1.00 42.12 205 ALA A C 1
ATOM 1682 O O . ALA A 1 205 ? -34.805 -10.270 84.371 1.00 42.12 205 ALA A O 1
ATOM 1683 N N . LYS A 1 206 ? -36.939 -10.009 84.972 1.00 44.66 206 LYS A N 1
ATOM 1684 C CA . LYS A 1 206 ? -37.488 -10.496 83.687 1.00 44.66 206 LYS A CA 1
ATOM 1685 C C . LYS A 1 206 ? -37.670 -9.400 82.627 1.00 44.66 206 LYS A C 1
ATOM 1687 O O . LYS A 1 206 ? -37.895 -9.724 81.466 1.00 44.66 206 LYS A O 1
ATOM 1692 N N . LYS A 1 207 ? -37.517 -8.117 82.985 1.00 45.66 207 LYS A N 1
ATOM 1693 C CA . LYS A 1 207 ? -37.550 -7.000 82.020 1.00 45.66 207 LYS A CA 1
ATOM 1694 C C . LYS A 1 207 ? -36.203 -6.729 81.343 1.00 45.66 207 LYS A C 1
ATOM 1696 O O . LYS A 1 207 ? -36.194 -6.137 80.270 1.00 45.66 207 LYS A O 1
ATOM 1701 N N . THR A 1 208 ? -35.098 -7.213 81.906 1.00 43.31 208 THR A N 1
ATOM 1702 C CA . THR A 1 208 ? -33.752 -6.987 81.349 1.00 43.31 208 THR A CA 1
ATOM 1703 C C . THR A 1 208 ? -33.335 -8.071 80.347 1.00 43.31 208 THR A C 1
ATOM 1705 O O . THR A 1 208 ? -32.626 -7.779 79.394 1.00 43.31 208 THR A O 1
ATOM 1708 N N . ILE A 1 209 ? -33.861 -9.297 80.459 1.00 44.97 209 ILE A N 1
ATOM 1709 C CA . ILE A 1 209 ? -33.464 -10.417 79.578 1.00 44.97 209 ILE A CA 1
ATOM 1710 C C . ILE A 1 209 ? -34.158 -10.366 78.198 1.00 44.97 209 ILE A C 1
ATOM 1712 O O . ILE A 1 209 ? -33.635 -10.891 77.220 1.00 44.97 209 ILE A O 1
ATOM 1716 N N . VAL A 1 210 ? -35.298 -9.676 78.065 1.00 44.47 210 VAL A N 1
ATOM 1717 C CA . VAL A 1 210 ? -35.983 -9.524 76.761 1.00 44.47 210 VAL A CA 1
ATOM 1718 C C . VAL A 1 210 ? -35.370 -8.403 75.905 1.00 44.47 210 VAL A C 1
ATOM 1720 O O . VAL A 1 210 ? -35.494 -8.434 74.683 1.00 44.47 210 VAL A O 1
ATOM 1723 N N . PHE A 1 211 ? -34.656 -7.446 76.508 1.00 41.53 211 PHE A N 1
ATOM 1724 C CA . PHE A 1 211 ? -33.961 -6.398 75.750 1.00 41.53 211 PHE A CA 1
ATOM 1725 C C . PHE A 1 211 ? -32.604 -6.866 75.202 1.00 41.53 211 PHE A C 1
ATOM 1727 O O . PHE A 1 211 ? -32.248 -6.517 74.081 1.00 41.53 211 PHE A O 1
ATOM 1734 N N . GLU A 1 212 ? -31.900 -7.748 75.915 1.00 41.53 212 GLU A N 1
ATOM 1735 C CA . GLU A 1 212 ? -30.555 -8.200 75.524 1.00 41.53 212 GLU A CA 1
ATOM 1736 C C . GLU A 1 212 ? -30.560 -9.284 74.421 1.00 41.53 212 GLU A C 1
ATOM 1738 O O . GLU A 1 212 ? -29.578 -9.464 73.699 1.00 41.53 212 GLU A O 1
ATOM 1743 N N . ALA A 1 213 ? -31.688 -9.977 74.214 1.00 43.34 213 ALA A N 1
ATOM 1744 C CA . ALA A 1 213 ? -31.851 -10.940 73.119 1.00 43.34 213 ALA A CA 1
ATOM 1745 C C . ALA A 1 213 ? -32.250 -10.290 71.776 1.00 43.34 213 ALA A C 1
ATOM 1747 O O . ALA A 1 213 ? -32.114 -10.921 70.728 1.00 43.34 213 ALA A O 1
ATOM 1748 N N . ARG A 1 214 ? -32.715 -9.031 71.781 1.00 44.66 214 ARG A N 1
ATOM 1749 C CA . ARG A 1 214 ? -33.127 -8.311 70.560 1.00 44.66 214 ARG A CA 1
ATOM 1750 C C . ARG A 1 214 ? -31.996 -7.486 69.935 1.00 44.66 214 ARG A C 1
ATOM 1752 O O . ARG A 1 214 ? -32.073 -7.158 68.756 1.00 44.66 214 ARG A O 1
ATOM 1759 N N . GLU A 1 215 ? -30.927 -7.220 70.683 1.00 42.44 215 GLU A N 1
ATOM 1760 C CA . GLU A 1 215 ? -29.742 -6.505 70.188 1.00 42.44 215 GLU A CA 1
ATOM 1761 C C . GLU A 1 215 ? -28.767 -7.434 69.440 1.00 42.44 215 GLU A C 1
ATOM 1763 O O . GLU A 1 215 ? -28.213 -7.057 68.409 1.00 42.44 215 GLU A O 1
ATOM 1768 N N . LYS A 1 216 ? -28.669 -8.712 69.838 1.00 45.97 216 LYS A N 1
ATOM 1769 C CA . LYS A 1 216 ? -27.774 -9.690 69.185 1.00 45.97 216 LYS A CA 1
ATOM 1770 C C . LYS A 1 216 ? -28.237 -10.186 67.810 1.00 45.97 216 LYS A C 1
ATOM 1772 O O . LYS A 1 216 ? -27.437 -10.761 67.079 1.00 45.97 216 LYS A O 1
ATOM 1777 N N . HIS A 1 217 ? -29.493 -9.947 67.423 1.00 45.06 217 HIS A N 1
ATOM 1778 C CA . HIS A 1 217 ? -29.994 -10.318 66.092 1.00 45.06 217 HIS A CA 1
ATOM 1779 C C . HIS A 1 217 ? -29.882 -9.197 65.045 1.00 45.06 217 HIS A C 1
ATOM 1781 O O . HIS A 1 217 ? -29.933 -9.492 63.852 1.00 45.06 217 HIS A O 1
ATOM 1787 N N . ASN A 1 218 ? -29.652 -7.945 65.464 1.00 43.91 218 ASN A N 1
ATOM 1788 C CA . ASN A 1 218 ? -29.424 -6.822 64.546 1.00 43.91 218 ASN A CA 1
ATOM 1789 C C . ASN A 1 218 ? -27.938 -6.586 64.231 1.00 43.91 218 ASN A C 1
ATOM 1791 O O . ASN A 1 218 ? -27.628 -6.048 63.171 1.00 43.91 218 ASN A O 1
ATOM 1795 N N . GLU A 1 219 ? -27.006 -7.058 65.063 1.00 43.41 219 GLU A N 1
ATOM 1796 C CA . GLU A 1 219 ? -25.567 -6.984 64.754 1.00 43.41 219 GLU A CA 1
ATOM 1797 C C . GLU A 1 219 ? -25.110 -8.028 63.717 1.00 43.41 219 GLU A C 1
ATOM 1799 O O . GLU A 1 219 ? -24.102 -7.835 63.039 1.00 43.41 219 GLU A O 1
ATOM 1804 N N . SER A 1 220 ? -25.881 -9.100 63.496 1.00 44.59 220 SER A N 1
ATOM 1805 C CA . SER A 1 220 ? -25.528 -10.134 62.511 1.00 44.59 220 SER A CA 1
ATOM 1806 C C . SER A 1 220 ? -25.818 -9.740 61.055 1.00 44.59 220 SER A C 1
ATOM 1808 O O . SER A 1 220 ? -25.293 -10.383 60.145 1.00 44.59 220 SER A O 1
ATOM 1810 N N . ILE A 1 221 ? -26.623 -8.700 60.808 1.00 47.50 221 ILE A N 1
ATOM 1811 C CA . ILE A 1 221 ? -26.952 -8.246 59.442 1.00 47.50 221 ILE A CA 1
ATOM 1812 C C . ILE A 1 221 ? -25.916 -7.232 58.923 1.00 47.50 221 ILE A C 1
ATOM 1814 O O . ILE A 1 221 ? -25.694 -7.139 57.718 1.00 47.50 221 ILE A O 1
ATOM 1818 N N . TYR A 1 222 ? -25.185 -6.553 59.812 1.00 45.03 222 TYR A N 1
ATOM 1819 C CA . TYR A 1 222 ? -24.122 -5.618 59.423 1.00 45.03 222 TYR A CA 1
ATOM 1820 C C . TYR A 1 222 ? -22.759 -6.283 59.159 1.00 45.03 222 TYR A C 1
ATOM 1822 O O . TYR A 1 222 ? -21.855 -5.636 58.638 1.00 45.03 222 TYR A O 1
ATOM 1830 N N . LEU A 1 223 ? -22.606 -7.582 59.440 1.00 46.06 223 LEU A N 1
ATOM 1831 C CA . LEU A 1 223 ? -21.344 -8.311 59.238 1.00 46.06 223 LEU A CA 1
ATOM 1832 C C . LEU A 1 223 ? -21.134 -8.865 57.819 1.00 46.06 223 LEU A C 1
ATOM 1834 O O . LEU A 1 223 ? -20.045 -9.347 57.517 1.00 46.06 223 LEU A O 1
ATOM 1838 N N . TRP A 1 224 ? -22.121 -8.761 56.924 1.00 45.53 224 TRP A N 1
ATOM 1839 C CA . TRP A 1 224 ? -21.967 -9.194 55.524 1.00 45.53 224 TRP A CA 1
ATOM 1840 C C . TRP A 1 224 ? -21.519 -8.075 54.577 1.00 45.53 224 TRP A C 1
ATOM 1842 O O . TRP A 1 224 ? -21.232 -8.326 53.412 1.00 45.53 224 TRP A O 1
ATOM 1852 N N . TRP A 1 225 ? -21.380 -6.852 55.089 1.00 45.66 225 TRP A N 1
ATOM 1853 C CA . TRP A 1 225 ? -20.772 -5.729 54.380 1.00 45.66 225 TRP A CA 1
ATOM 1854 C C . TRP A 1 225 ? -19.471 -5.367 55.088 1.00 45.66 225 TRP A C 1
ATOM 1856 O O . TRP A 1 225 ? -19.323 -4.294 55.668 1.00 45.66 225 TRP A O 1
ATOM 1866 N N . THR A 1 226 ? -18.522 -6.305 55.104 1.00 46.19 226 THR A N 1
ATOM 1867 C CA . THR A 1 226 ? -17.185 -5.993 55.607 1.00 46.19 226 THR A CA 1
ATOM 1868 C C . THR A 1 226 ? -16.584 -4.886 54.727 1.00 46.19 226 THR A C 1
ATOM 1870 O O . THR A 1 226 ? -16.579 -5.017 53.498 1.00 46.19 226 THR A O 1
ATOM 1873 N N . PRO A 1 227 ? -16.041 -3.803 55.318 1.00 52.59 227 PRO A N 1
ATOM 1874 C CA . PRO A 1 227 ? -15.380 -2.727 54.575 1.00 52.59 227 PRO A CA 1
ATOM 1875 C C . PRO A 1 227 ? -14.314 -3.230 53.588 1.00 52.59 227 PRO A C 1
ATOM 1877 O O . PRO A 1 227 ? -14.043 -2.569 52.594 1.00 52.59 227 PRO A O 1
ATOM 1880 N N . GLY A 1 228 ? -13.765 -4.431 53.804 1.00 49.41 228 GLY A N 1
ATOM 1881 C CA . GLY A 1 228 ? -12.793 -5.067 52.915 1.00 49.41 228 GLY A CA 1
ATOM 1882 C C . GLY A 1 228 ? -13.289 -5.361 51.492 1.00 49.41 228 GLY A C 1
ATOM 1883 O O . GLY A 1 228 ? -12.491 -5.270 50.565 1.00 49.41 228 GLY A O 1
ATOM 1884 N N . ILE A 1 229 ? -14.578 -5.656 51.270 1.00 54.12 229 ILE A N 1
ATOM 1885 C CA . ILE A 1 229 ? -15.085 -5.921 49.905 1.00 54.12 229 ILE A CA 1
ATOM 1886 C C . ILE A 1 229 ? -15.247 -4.609 49.124 1.00 54.12 229 ILE A C 1
ATOM 1888 O O . ILE A 1 229 ? -14.873 -4.537 47.956 1.00 54.12 229 ILE A O 1
ATOM 1892 N N . ILE A 1 230 ? -15.722 -3.546 49.782 1.00 55.31 230 ILE A N 1
ATOM 1893 C CA . ILE A 1 230 ? -15.843 -2.213 49.170 1.00 55.31 230 ILE A CA 1
ATOM 1894 C C . ILE A 1 230 ? -14.457 -1.615 48.903 1.00 55.31 230 ILE A C 1
ATOM 1896 O O . ILE A 1 230 ? -14.249 -1.027 47.845 1.00 55.31 230 ILE A O 1
ATOM 1900 N N . VAL A 1 231 ? -13.493 -1.816 49.810 1.00 58.84 231 VAL A N 1
ATOM 1901 C CA . VAL A 1 231 ? -12.101 -1.393 49.600 1.00 58.84 231 VAL A CA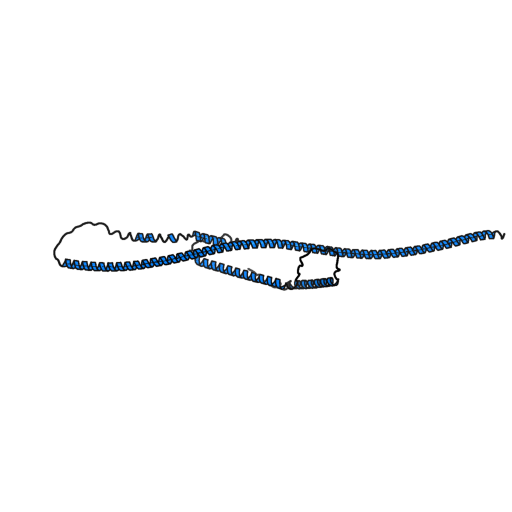 1
ATOM 1902 C C . VAL A 1 231 ? -11.477 -2.144 48.427 1.00 58.84 231 VAL A C 1
ATOM 1904 O O . VAL A 1 231 ? -10.875 -1.499 47.585 1.00 58.84 231 VAL A O 1
ATOM 1907 N N . ASN A 1 232 ? -11.694 -3.455 48.278 1.00 53.31 232 ASN A N 1
ATOM 1908 C CA . ASN A 1 232 ? -11.148 -4.194 47.134 1.00 53.31 232 ASN A CA 1
ATOM 1909 C C . ASN A 1 232 ? -11.763 -3.767 45.791 1.00 53.31 232 ASN A C 1
ATOM 1911 O O . ASN A 1 232 ? -11.037 -3.650 44.810 1.00 53.31 232 ASN A O 1
ATOM 1915 N N . VAL A 1 233 ? -13.070 -3.485 45.725 1.00 61.38 233 VAL A N 1
ATOM 1916 C CA . VAL A 1 233 ? -13.703 -2.999 44.482 1.00 61.38 233 VAL A CA 1
ATOM 1917 C C . VAL A 1 233 ? -13.265 -1.568 44.157 1.00 61.38 233 VAL A C 1
ATOM 1919 O O . VAL A 1 233 ? -12.979 -1.272 42.999 1.00 61.38 233 VAL A O 1
ATOM 1922 N N . LEU A 1 234 ? -13.140 -0.691 45.159 1.00 61.81 234 LEU A N 1
ATOM 1923 C CA . LEU A 1 234 ? -12.625 0.668 44.963 1.00 61.81 234 LEU A CA 1
ATOM 1924 C C . LEU A 1 234 ? -11.139 0.677 44.602 1.00 61.81 234 LEU A C 1
ATOM 1926 O O . LEU A 1 234 ? -10.752 1.452 43.744 1.00 61.81 234 LEU A O 1
ATOM 1930 N N . GLN A 1 235 ? -10.327 -0.206 45.178 1.00 61.50 235 GLN A N 1
ATOM 1931 C CA . GLN A 1 235 ? -8.894 -0.297 44.903 1.00 61.50 235 GLN A CA 1
ATOM 1932 C C . GLN A 1 235 ? -8.614 -0.912 43.524 1.00 61.50 235 GLN A C 1
ATOM 1934 O O . GLN A 1 235 ? -7.665 -0.512 42.856 1.00 61.50 235 GLN A O 1
ATOM 1939 N N . VAL A 1 236 ? -9.476 -1.819 43.046 1.00 63.53 236 VAL A N 1
ATOM 1940 C CA . VAL A 1 236 ? -9.455 -2.294 41.651 1.00 63.53 236 VAL A CA 1
ATOM 1941 C C . VAL A 1 236 ? -9.910 -1.189 40.688 1.00 63.53 236 VAL A C 1
ATOM 1943 O O . VAL A 1 236 ? -9.281 -0.999 39.653 1.00 63.53 236 VAL A O 1
ATOM 1946 N N . LEU A 1 237 ? -10.932 -0.399 41.035 1.00 59.84 237 LEU A N 1
ATOM 1947 C CA . LEU A 1 237 ? -11.359 0.748 40.219 1.00 59.84 237 LEU A CA 1
ATOM 1948 C C . LEU A 1 237 ? -10.324 1.888 40.203 1.00 59.84 237 LEU A C 1
ATOM 1950 O O . LEU A 1 237 ? -10.116 2.500 39.159 1.00 59.84 237 LEU A O 1
ATOM 1954 N N . GLU A 1 238 ? -9.634 2.144 41.314 1.00 56.34 238 GLU A N 1
ATOM 1955 C CA . GLU A 1 238 ? -8.580 3.161 41.440 1.00 56.34 238 GLU A CA 1
ATOM 1956 C C . GLU A 1 238 ? -7.309 2.755 40.672 1.00 56.34 238 GLU A C 1
ATOM 1958 O O . GLU A 1 238 ? -6.692 3.593 40.019 1.00 56.34 238 GLU A O 1
ATOM 1963 N N . MET A 1 239 ? -6.982 1.456 40.637 1.00 55.19 239 MET A N 1
ATOM 1964 C CA . MET A 1 239 ? -5.895 0.903 39.814 1.00 55.19 239 MET A CA 1
ATOM 1965 C C . MET A 1 239 ? -6.214 0.888 38.310 1.00 55.19 239 MET A C 1
ATOM 1967 O O . MET A 1 239 ? -5.298 0.981 37.496 1.00 55.19 239 MET A O 1
ATOM 1971 N N . CYS A 1 240 ? -7.488 0.777 37.919 1.00 53.72 240 CYS A N 1
ATOM 1972 C CA . CYS A 1 240 ? -7.889 0.754 36.508 1.00 53.72 240 CYS A CA 1
ATOM 1973 C C . CYS A 1 240 ? -8.162 2.147 35.910 1.00 53.72 240 CYS A C 1
ATOM 1975 O O . CYS A 1 240 ? -8.143 2.276 34.689 1.00 53.72 240 CYS A O 1
ATOM 1977 N N . CYS A 1 241 ? -8.397 3.185 36.726 1.00 47.81 241 CYS A N 1
ATOM 1978 C CA . CYS A 1 241 ? -8.781 4.519 36.236 1.00 47.81 241 CYS A CA 1
ATOM 1979 C C . CYS A 1 241 ? -7.645 5.562 36.191 1.00 47.81 241 CYS A C 1
ATOM 1981 O O . CYS A 1 241 ? -7.891 6.671 35.726 1.00 47.81 241 CYS A O 1
ATOM 1983 N N . PHE A 1 242 ? -6.421 5.250 36.635 1.00 49.66 242 PHE A N 1
ATOM 1984 C CA . PHE A 1 242 ? -5.282 6.179 36.536 1.00 49.66 242 PHE A CA 1
ATOM 1985 C C . PHE A 1 242 ? -3.947 5.472 36.241 1.00 49.66 242 PHE A C 1
ATOM 1987 O O . PHE A 1 242 ? -3.148 5.249 37.151 1.00 49.66 242 PHE A O 1
ATOM 1994 N N . PRO A 1 243 ? -3.613 5.190 34.971 1.00 45.97 243 PRO A N 1
ATOM 1995 C CA . PRO A 1 243 ? -2.231 5.090 34.555 1.00 45.97 243 PRO A CA 1
ATOM 1996 C C . PRO A 1 243 ? -1.826 6.453 33.984 1.00 45.97 243 PRO A C 1
ATOM 1998 O O . PRO A 1 243 ? -1.795 6.635 32.772 1.00 45.97 243 PRO A O 1
ATOM 2001 N N . ASP A 1 244 ? -1.542 7.426 34.851 1.00 43.81 244 ASP A N 1
ATOM 2002 C CA . ASP A 1 244 ? -0.829 8.633 34.423 1.00 43.81 244 ASP A CA 1
ATOM 2003 C C . ASP A 1 244 ? 0.609 8.562 34.971 1.00 43.81 244 ASP A C 1
ATOM 2005 O O . ASP A 1 244 ? 0.843 8.864 36.145 1.00 43.81 244 ASP A O 1
ATOM 2009 N N . PRO A 1 245 ? 1.592 8.083 34.181 1.00 51.00 245 PRO A N 1
ATOM 2010 C CA . PRO A 1 245 ? 2.944 7.784 34.660 1.00 51.00 245 PRO A CA 1
ATOM 2011 C C . PRO A 1 245 ? 3.806 9.026 34.968 1.00 51.00 245 PRO A C 1
ATOM 2013 O O . PRO A 1 245 ? 5.011 8.892 35.178 1.00 51.00 245 PRO A O 1
ATOM 2016 N N . HIS A 1 246 ? 3.226 10.231 35.022 1.00 48.41 246 HIS A N 1
ATOM 2017 C CA . HIS A 1 246 ? 3.976 11.486 35.153 1.00 48.41 246 HIS A CA 1
ATOM 2018 C C . HIS A 1 246 ? 3.719 12.312 36.424 1.00 48.41 246 HIS A C 1
ATOM 2020 O O . HIS A 1 246 ? 4.287 13.399 36.553 1.00 48.41 246 HIS A O 1
ATOM 2026 N N . LEU A 1 247 ? 2.948 11.827 37.405 1.00 50.28 247 LEU A N 1
ATOM 2027 C CA . LEU A 1 247 ? 2.692 12.595 38.632 1.00 50.28 247 LEU A CA 1
ATOM 2028 C C . LEU A 1 247 ? 3.597 12.186 39.809 1.00 50.28 247 LEU A C 1
ATOM 2030 O O . LEU A 1 247 ? 3.577 11.065 40.306 1.00 50.28 247 LEU A O 1
ATOM 2034 N N . SER A 1 248 ? 4.400 13.167 40.233 1.00 51.50 248 SER A N 1
ATOM 2035 C CA . SER A 1 248 ? 5.406 13.125 41.301 1.00 51.50 248 SER A CA 1
ATOM 2036 C C . SER A 1 248 ? 4.852 12.646 42.664 1.00 51.50 248 SER A C 1
ATOM 2038 O O . SER A 1 248 ? 3.774 13.091 43.070 1.00 51.50 248 SER A O 1
ATOM 2040 N N . PRO A 1 249 ? 5.591 11.796 43.411 1.00 52.16 249 PRO A N 1
ATOM 2041 C CA . PRO A 1 249 ? 5.099 11.075 44.594 1.00 52.16 249 PRO A CA 1
ATOM 2042 C C . PRO A 1 249 ? 4.900 11.907 45.883 1.00 52.16 249 PRO A C 1
ATOM 2044 O O . PRO A 1 249 ? 4.462 11.366 46.897 1.00 52.16 249 PRO A O 1
ATOM 2047 N N . ASP A 1 250 ? 5.144 13.219 45.886 1.00 48.84 250 ASP A N 1
ATOM 2048 C CA . ASP A 1 250 ? 5.260 14.004 47.132 1.00 48.84 250 ASP A CA 1
ATOM 2049 C C . ASP A 1 250 ? 3.945 14.543 47.748 1.00 48.84 250 ASP A C 1
ATOM 2051 O O . ASP A 1 250 ? 3.976 15.432 48.600 1.00 48.84 250 ASP A O 1
ATOM 2055 N N . LYS A 1 251 ? 2.759 14.027 47.384 1.00 50.84 251 LYS A N 1
ATOM 2056 C CA . LYS A 1 251 ? 1.468 14.554 47.903 1.00 50.84 251 LYS A CA 1
ATOM 2057 C C . LYS A 1 251 ? 0.479 13.544 48.509 1.00 50.84 251 LYS A C 1
ATOM 2059 O O . LYS A 1 251 ? -0.688 13.884 48.685 1.00 50.84 251 LYS A O 1
ATOM 2064 N N . GLN A 1 252 ? 0.904 12.349 48.925 1.00 44.62 252 GLN A N 1
ATOM 2065 C CA . GLN A 1 252 ? 0.001 11.343 49.529 1.00 44.62 252 GLN A CA 1
ATOM 2066 C C . GLN A 1 252 ? 0.058 11.254 51.072 1.00 44.62 252 GLN A C 1
ATOM 2068 O O . GLN A 1 252 ? 0.263 10.189 51.651 1.00 44.62 252 GLN A O 1
ATOM 2073 N N . ARG A 1 253 ? -0.193 12.365 51.778 1.00 46.78 253 ARG A N 1
ATOM 2074 C CA . ARG A 1 253 ? -0.606 12.331 53.199 1.00 46.78 253 ARG A CA 1
ATOM 2075 C C . ARG A 1 253 ? -1.841 13.196 53.413 1.00 46.78 253 ARG A C 1
ATOM 2077 O O . ARG A 1 253 ? -1.740 14.337 53.852 1.00 46.78 253 ARG A O 1
ATOM 2084 N N . LEU A 1 254 ? -3.013 12.634 53.137 1.00 43.97 254 LEU A N 1
ATOM 2085 C CA . LEU A 1 254 ? -4.282 13.161 53.630 1.00 43.97 254 LEU A CA 1
ATOM 2086 C C . LEU A 1 254 ? -5.031 12.038 54.346 1.00 43.97 254 LEU A C 1
ATOM 2088 O O . LEU A 1 254 ? -5.246 10.953 53.817 1.00 43.97 254 LEU A O 1
ATOM 2092 N N . THR A 1 255 ? -5.336 12.308 55.608 1.00 44.03 255 THR A N 1
ATOM 2093 C CA . THR A 1 255 ? -5.977 11.419 56.576 1.00 44.03 255 THR A CA 1
ATOM 2094 C C . THR A 1 255 ? -7.448 11.152 56.225 1.00 44.03 255 THR A C 1
ATOM 2096 O O . THR A 1 255 ? -8.163 12.104 55.904 1.00 44.03 255 THR A O 1
ATOM 2099 N N . PRO A 1 256 ? -7.944 9.908 56.368 1.00 43.75 256 PRO A N 1
ATOM 2100 C CA . PRO A 1 256 ? -9.321 9.548 56.054 1.00 43.75 256 PRO A CA 1
ATOM 2101 C C . PRO A 1 256 ? -10.225 9.766 57.276 1.00 43.75 256 PRO A C 1
ATOM 2103 O O . PRO A 1 256 ? -10.338 8.906 58.144 1.00 43.75 256 PRO A O 1
ATOM 2106 N N . GLN A 1 257 ? -10.879 10.924 57.360 1.00 43.50 257 GLN A N 1
ATOM 2107 C CA . GLN A 1 257 ? -12.003 11.141 58.280 1.00 43.50 257 GLN A CA 1
ATOM 2108 C C . GLN A 1 257 ? -13.091 11.967 57.588 1.00 43.50 257 GLN A C 1
ATOM 2110 O O . GLN A 1 257 ? -13.130 13.189 57.687 1.00 43.50 257 GLN A O 1
ATOM 2115 N N . SER A 1 258 ? -13.973 11.308 56.839 1.00 46.47 258 SER A N 1
ATOM 2116 C CA . SER A 1 258 ? -15.303 11.846 56.510 1.00 46.47 258 SER A CA 1
ATOM 2117 C C . SER A 1 258 ? -16.212 10.729 55.975 1.00 46.47 258 SER A C 1
ATOM 2119 O O . SER A 1 258 ? -16.103 10.331 54.816 1.00 46.47 258 SER A O 1
ATOM 2121 N N . PRO A 1 259 ? -17.124 10.192 56.803 1.00 55.38 259 PRO A N 1
ATOM 2122 C CA . PRO A 1 259 ? -18.112 9.217 56.368 1.00 55.38 259 PRO A CA 1
ATOM 2123 C C . PRO A 1 259 ? -19.343 9.962 55.835 1.00 55.38 259 PRO A C 1
ATOM 2125 O O . PRO A 1 259 ? -20.135 10.474 56.618 1.00 55.38 259 PRO A O 1
ATOM 2128 N N . SER A 1 260 ? -19.464 10.100 54.509 1.00 53.16 260 SER A N 1
ATOM 2129 C CA . SER A 1 260 ? -20.741 10.333 53.776 1.00 53.16 260 SER A CA 1
ATOM 2130 C C . SER A 1 260 ? -20.571 10.734 52.300 1.00 53.16 260 SER A C 1
ATOM 2132 O O . SER A 1 260 ? -21.567 10.926 51.607 1.00 53.16 260 SER A O 1
ATOM 2134 N N . LEU A 1 261 ? -19.350 10.795 51.753 1.00 55.38 261 LEU A N 1
ATOM 2135 C CA . LEU A 1 261 ? -19.117 11.231 50.363 1.00 55.38 261 LEU A CA 1
ATOM 2136 C C . LEU A 1 261 ? -19.537 10.226 49.261 1.00 55.38 261 LEU A C 1
ATOM 2138 O O . LEU A 1 261 ? -19.293 10.476 48.083 1.00 55.38 261 LEU A O 1
ATOM 2142 N N . GLY A 1 262 ? -20.164 9.100 49.610 1.00 66.19 262 GLY A N 1
ATOM 2143 C CA . GLY A 1 262 ? -20.465 8.001 48.680 1.00 66.19 262 GLY A CA 1
ATOM 2144 C C . GLY A 1 262 ? -21.405 8.369 47.518 1.00 66.19 262 GLY A C 1
ATOM 2145 O O . GLY A 1 262 ? -21.036 8.149 46.364 1.00 66.19 262 GLY A O 1
ATOM 2146 N N . PRO A 1 263 ? -22.588 8.968 47.763 1.00 71.88 263 PRO A N 1
ATOM 2147 C CA . PRO A 1 263 ? -23.538 9.250 46.684 1.00 71.88 263 PRO A CA 1
ATOM 2148 C C . PRO A 1 263 ? -23.033 10.335 45.727 1.00 71.88 263 PRO A C 1
ATOM 2150 O O . PRO A 1 263 ? -23.158 10.206 44.513 1.00 71.88 263 PRO A O 1
ATOM 2153 N N . ALA A 1 264 ? -22.421 11.394 46.262 1.00 72.81 264 ALA A N 1
ATOM 2154 C CA . ALA A 1 264 ? -21.950 12.523 45.463 1.00 72.81 264 ALA A CA 1
ATOM 2155 C C . ALA A 1 264 ? -20.780 12.143 44.541 1.00 72.81 264 ALA A C 1
ATOM 2157 O O . ALA A 1 264 ? -20.734 12.593 43.395 1.00 72.81 264 ALA A O 1
ATOM 2158 N N . LEU A 1 265 ? -19.859 11.295 45.014 1.00 75.94 265 LEU A N 1
ATOM 2159 C CA . LEU A 1 265 ? -18.770 10.780 44.185 1.00 75.94 265 LEU A CA 1
ATOM 2160 C C . LEU A 1 265 ? -19.290 9.847 43.088 1.00 75.94 265 LEU A C 1
ATOM 2162 O O . LEU A 1 265 ? -18.845 9.959 41.949 1.00 75.94 265 LEU A O 1
ATOM 2166 N N . PHE A 1 266 ? -20.281 9.001 43.390 1.00 76.00 266 PHE A N 1
ATOM 2167 C CA . PHE A 1 266 ? -20.896 8.126 42.390 1.00 76.00 266 PHE A CA 1
ATOM 2168 C C . PHE A 1 266 ? -21.587 8.913 41.267 1.00 76.00 266 PHE A C 1
ATOM 2170 O O . PHE A 1 266 ? -21.388 8.606 40.092 1.00 76.00 266 PHE A O 1
ATOM 2177 N N . PHE A 1 267 ? -22.349 9.964 41.599 1.00 82.00 267 PHE A N 1
ATOM 2178 C CA . PHE A 1 267 ? -22.974 10.817 40.581 1.00 82.00 267 PHE A CA 1
ATOM 2179 C C . PHE A 1 267 ? -21.935 11.535 39.714 1.00 82.00 267 PHE A C 1
ATOM 2181 O O . PHE A 1 267 ? -22.053 11.507 38.493 1.00 82.00 267 PHE A O 1
ATOM 2188 N N . ARG A 1 268 ? -20.872 12.087 40.314 1.00 81.94 268 ARG A N 1
ATOM 2189 C CA . ARG A 1 268 ? -19.786 12.726 39.551 1.00 81.94 268 ARG A CA 1
ATOM 2190 C C . ARG A 1 268 ? -19.057 11.749 38.630 1.00 81.94 268 ARG A C 1
ATOM 2192 O O . ARG A 1 268 ? -18.755 12.102 37.496 1.00 81.94 268 ARG A O 1
ATOM 2199 N N . PHE A 1 269 ? -18.801 10.529 39.098 1.00 79.44 269 PHE A N 1
ATOM 2200 C CA . PHE A 1 269 ? -18.172 9.485 38.291 1.00 79.44 269 PHE A CA 1
ATOM 2201 C C . PHE A 1 269 ? -19.057 9.074 37.108 1.00 79.44 269 PHE A C 1
ATOM 2203 O O . PHE A 1 269 ? -18.596 9.028 35.968 1.00 79.44 269 PHE A O 1
ATOM 2210 N N . LYS A 1 270 ? -20.352 8.856 37.355 1.00 89.06 270 LYS A N 1
ATOM 2211 C CA . LYS A 1 270 ? -21.332 8.555 36.307 1.00 89.06 270 LYS A CA 1
ATOM 2212 C C . LYS A 1 270 ? -21.427 9.680 35.272 1.00 89.06 270 LYS A C 1
ATOM 2214 O O . LYS A 1 270 ? -21.468 9.393 34.077 1.00 89.06 270 LYS A O 1
ATOM 2219 N N . ASP A 1 271 ? -21.459 10.936 35.709 1.00 87.50 271 ASP A N 1
ATOM 2220 C CA . ASP A 1 271 ? -21.512 12.085 34.802 1.00 87.50 271 ASP A CA 1
ATOM 2221 C C . ASP A 1 271 ? -20.234 12.184 33.954 1.00 87.50 271 ASP A C 1
ATOM 2223 O O . ASP A 1 271 ? -20.322 12.409 32.747 1.00 87.50 271 ASP A O 1
ATOM 2227 N N . SER A 1 272 ? -19.066 11.913 34.548 1.00 86.69 272 SER A N 1
ATOM 2228 C CA . SER A 1 272 ? -17.786 11.838 33.831 1.00 86.69 272 SER A CA 1
ATOM 2229 C C . SER A 1 272 ? -17.801 10.759 32.744 1.00 86.69 272 SER A C 1
ATOM 2231 O O . SER A 1 272 ? -17.492 11.048 31.590 1.00 86.69 272 SER A O 1
ATOM 2233 N N . LEU A 1 273 ? -18.241 9.538 33.076 1.00 80.94 273 LEU A N 1
ATOM 2234 C CA . LEU A 1 273 ? -18.361 8.440 32.107 1.00 80.94 273 LEU A CA 1
ATOM 2235 C C . LEU A 1 273 ? -19.351 8.758 30.981 1.00 80.94 273 LEU A C 1
ATOM 2237 O O . LEU A 1 273 ? -19.133 8.405 29.822 1.00 80.94 273 LEU A O 1
ATOM 2241 N N . MET A 1 274 ? -20.458 9.428 31.303 1.00 89.00 274 MET A N 1
ATOM 2242 C CA . MET A 1 274 ? -21.449 9.819 30.304 1.00 89.00 274 MET A CA 1
ATOM 2243 C C . MET A 1 274 ? -20.918 10.889 29.347 1.00 89.00 274 MET A C 1
ATOM 2245 O O . MET A 1 274 ? -21.242 10.836 28.159 1.00 89.00 274 MET A O 1
ATOM 2249 N N . GLU A 1 275 ? -20.113 11.839 29.824 1.00 90.00 275 GLU A N 1
ATOM 2250 C CA . GLU A 1 275 ? -19.458 12.822 28.954 1.00 90.00 275 GLU A CA 1
ATOM 2251 C C . GLU A 1 275 ? -18.376 12.189 28.077 1.00 90.00 275 GLU A C 1
ATOM 2253 O O . GLU A 1 275 ? -18.347 12.446 26.871 1.00 90.00 275 GLU A O 1
ATOM 2258 N N . GLU A 1 276 ? -17.561 11.289 28.623 1.00 87.44 276 GLU A N 1
ATOM 2259 C CA . GLU A 1 276 ? -16.548 10.566 27.849 1.00 87.44 276 GLU A CA 1
ATOM 2260 C C . GLU A 1 276 ? -17.186 9.701 26.750 1.00 87.44 276 GLU A C 1
ATOM 2262 O O . GLU A 1 276 ? -16.806 9.783 25.579 1.00 87.44 276 GLU A O 1
ATOM 2267 N N . ARG A 1 277 ? -18.264 8.975 27.077 1.00 92.75 277 ARG A N 1
ATOM 2268 C CA . ARG A 1 277 ? -19.063 8.229 26.093 1.00 92.75 277 ARG A CA 1
ATOM 2269 C C . ARG A 1 277 ? -19.605 9.136 24.985 1.00 92.75 277 ARG A C 1
ATOM 2271 O O . ARG A 1 277 ? -19.569 8.760 23.812 1.00 92.75 277 ARG A O 1
ATOM 2278 N N . LYS A 1 278 ? -20.125 10.323 25.321 1.00 93.69 278 LYS A N 1
ATOM 2279 C CA . LYS A 1 278 ? -20.606 11.289 24.314 1.00 93.69 278 LYS A CA 1
ATOM 2280 C C . LYS A 1 278 ? -19.464 11.804 23.438 1.00 93.69 278 LYS A C 1
ATOM 2282 O O . LYS A 1 278 ? -19.669 11.978 22.238 1.00 93.69 278 LYS A O 1
ATOM 2287 N N . ALA A 1 279 ? -18.287 12.057 24.009 1.00 89.56 279 ALA A N 1
ATOM 2288 C CA . ALA A 1 279 ? -17.113 12.489 23.257 1.00 89.56 279 ALA A CA 1
ATOM 2289 C C . ALA A 1 279 ? -16.658 11.415 22.253 1.00 89.56 279 ALA A C 1
ATOM 2291 O O . ALA A 1 279 ? -16.466 11.728 21.077 1.00 89.56 279 ALA A O 1
ATOM 2292 N N . LEU A 1 280 ? -16.600 10.149 22.678 1.00 85.06 280 LEU A N 1
ATOM 2293 C CA . LEU A 1 280 ? -16.309 8.997 21.816 1.00 85.06 280 LEU A CA 1
ATOM 2294 C C . LEU A 1 280 ? -17.319 8.856 20.671 1.00 85.06 280 LEU A C 1
ATOM 2296 O O . LEU A 1 280 ? -16.924 8.726 19.515 1.00 85.06 280 LEU A O 1
ATOM 2300 N N . LEU A 1 281 ? -18.620 8.973 20.955 1.00 94.06 281 LEU A N 1
ATOM 2301 C CA . LEU A 1 281 ? -19.658 8.922 19.916 1.00 94.06 281 LEU A CA 1
ATOM 2302 C C . LEU A 1 281 ? -19.503 10.040 18.871 1.00 94.06 281 LEU A C 1
ATOM 2304 O O . LEU A 1 281 ? -19.699 9.798 17.680 1.00 94.06 281 LEU A O 1
ATOM 2308 N N . ARG A 1 282 ? -19.107 11.253 19.286 1.00 94.25 282 ARG A N 1
ATOM 2309 C CA . ARG A 1 282 ? -18.809 12.349 18.346 1.00 94.25 282 ARG A CA 1
ATOM 2310 C C . ARG A 1 282 ? -17.593 12.037 17.470 1.00 94.25 282 ARG A C 1
ATOM 2312 O O . ARG A 1 282 ? -17.624 12.342 16.280 1.00 94.25 282 ARG A O 1
ATOM 2319 N N . GLN A 1 283 ? -16.545 11.422 18.025 1.00 88.56 283 GLN A N 1
ATOM 2320 C CA . GLN A 1 283 ? -15.360 11.033 17.252 1.00 88.56 283 GLN A CA 1
ATOM 2321 C C . GLN A 1 283 ? -15.670 9.940 16.228 1.00 88.56 283 GLN A C 1
ATOM 2323 O O . GLN A 1 283 ? -15.274 10.076 15.072 1.00 88.56 283 GLN A O 1
ATOM 2328 N N . VAL A 1 284 ? -16.409 8.899 16.624 1.00 88.25 284 VAL A N 1
ATOM 2329 C CA . VAL A 1 284 ? -16.831 7.826 15.710 1.00 88.25 284 VAL A CA 1
ATOM 2330 C C . VAL A 1 284 ? -17.666 8.401 14.569 1.00 88.25 284 VAL A C 1
ATOM 2332 O O . VAL A 1 284 ? -17.359 8.148 13.409 1.00 88.25 284 VAL A O 1
ATOM 2335 N N . SER A 1 285 ? -18.633 9.272 14.874 1.00 95.31 285 SER A N 1
ATOM 2336 C CA . SER A 1 285 ? -19.448 9.926 13.845 1.00 95.31 285 SER A CA 1
ATOM 2337 C C . SER A 1 285 ? -18.609 10.778 12.878 1.00 95.31 285 SER A C 1
ATOM 2339 O O . SER A 1 285 ? -18.835 10.740 11.672 1.00 95.31 285 SER A O 1
ATOM 2341 N N . MET A 1 286 ? -17.595 11.499 13.370 1.00 95.00 286 MET A N 1
ATOM 2342 C CA . MET A 1 286 ? -16.660 12.249 12.519 1.00 95.00 286 MET A CA 1
ATOM 2343 C C . MET A 1 286 ? -15.791 11.330 11.638 1.00 95.00 286 MET A C 1
ATOM 2345 O O . MET A 1 286 ? -15.435 11.697 10.520 1.00 95.00 286 MET A O 1
ATOM 2349 N N . LEU A 1 287 ? -15.393 10.156 12.132 1.00 88.44 287 LEU A N 1
ATOM 2350 C CA . LEU A 1 287 ? -14.624 9.192 11.341 1.00 88.44 287 LEU A CA 1
ATOM 2351 C C . LEU A 1 287 ? -15.490 8.531 10.264 1.00 88.44 287 LEU A C 1
ATOM 2353 O O . LEU A 1 287 ? -15.028 8.374 9.136 1.00 88.44 287 LEU A O 1
ATOM 2357 N N . GLU A 1 288 ? -16.747 8.216 10.574 1.00 92.31 288 GLU A N 1
ATOM 2358 C CA . GLU A 1 288 ? -17.717 7.702 9.602 1.00 92.31 288 GLU A CA 1
ATOM 2359 C C . GLU A 1 288 ? -17.982 8.705 8.472 1.00 92.31 288 GLU A C 1
ATOM 2361 O O . GLU A 1 288 ? -17.978 8.319 7.302 1.00 92.31 288 GLU A O 1
ATOM 2366 N N . THR A 1 289 ? -18.142 9.999 8.784 1.00 95.62 289 THR A N 1
ATOM 2367 C CA . THR A 1 289 ? -18.318 11.027 7.744 1.00 95.62 289 THR A CA 1
ATOM 2368 C C . THR A 1 289 ? -17.082 11.155 6.858 1.00 95.62 289 THR A C 1
ATOM 2370 O O . THR A 1 289 ? -17.215 11.160 5.637 1.00 95.62 289 THR A O 1
ATOM 2373 N N . LYS A 1 290 ? -15.875 11.153 7.441 1.00 93.75 290 LYS A N 1
ATOM 2374 C CA . LYS A 1 290 ? -14.615 11.160 6.676 1.00 93.75 290 LYS A CA 1
ATOM 2375 C C . LYS A 1 290 ? -14.465 9.928 5.780 1.00 93.75 290 LYS A C 1
ATOM 2377 O O . LYS A 1 290 ? -14.005 10.055 4.647 1.00 93.75 290 LYS A O 1
ATOM 2382 N N . ALA A 1 291 ? -14.845 8.746 6.263 1.00 89.50 291 ALA A N 1
ATOM 2383 C CA . ALA A 1 291 ? -14.792 7.515 5.479 1.00 89.50 291 ALA A CA 1
ATOM 2384 C C . ALA A 1 291 ? -15.763 7.557 4.287 1.00 89.50 291 ALA A C 1
ATOM 2386 O O . ALA A 1 291 ? -15.395 7.170 3.176 1.00 89.50 291 ALA A O 1
ATOM 2387 N N . GLU A 1 292 ? -16.978 8.071 4.486 1.00 94.31 292 GLU A N 1
ATOM 2388 C CA . GLU A 1 292 ? -17.940 8.264 3.396 1.00 94.31 292 GLU A CA 1
ATOM 2389 C C . GLU A 1 292 ? -17.485 9.341 2.398 1.00 94.31 292 GLU A C 1
ATOM 2391 O O . GLU A 1 292 ? -17.667 9.166 1.193 1.00 94.31 292 GLU A O 1
ATOM 2396 N N . ASP A 1 293 ? -16.815 10.404 2.842 1.00 93.19 293 ASP A N 1
ATOM 2397 C CA . ASP A 1 293 ? -16.255 11.414 1.937 1.00 93.19 293 ASP A CA 1
ATOM 2398 C C . ASP A 1 293 ? -15.092 10.862 1.093 1.00 93.19 293 ASP A C 1
ATOM 2400 O O . ASP A 1 293 ? -15.062 11.088 -0.117 1.00 93.19 293 ASP A O 1
ATOM 2404 N N . LEU A 1 294 ? -14.198 10.050 1.673 1.00 84.94 294 LEU A N 1
ATOM 2405 C CA . LEU A 1 294 ? -13.149 9.333 0.925 1.00 84.94 294 LEU A CA 1
ATOM 2406 C C . LEU A 1 294 ? -13.733 8.327 -0.085 1.00 84.94 294 LEU A C 1
ATOM 2408 O O . LEU A 1 294 ? -13.209 8.116 -1.183 1.00 84.94 294 LEU A O 1
ATOM 2412 N N . LYS A 1 295 ? -14.857 7.700 0.258 1.00 90.31 295 LYS A N 1
ATOM 2413 C CA . LYS A 1 295 ? -15.583 6.789 -0.635 1.00 90.31 295 LYS A CA 1
ATOM 2414 C C . LYS A 1 295 ? -16.290 7.529 -1.773 1.00 90.31 295 LYS A C 1
ATOM 2416 O O . LYS A 1 295 ? -16.414 6.997 -2.875 1.00 90.31 295 LYS A O 1
ATOM 2421 N N . ARG A 1 296 ? -16.748 8.760 -1.532 1.00 91.00 296 ARG A N 1
ATOM 2422 C CA . ARG A 1 296 ? -17.307 9.631 -2.575 1.00 91.00 296 ARG A CA 1
ATOM 2423 C C . ARG A 1 296 ? -16.222 10.189 -3.488 1.00 91.00 296 ARG A C 1
ATOM 2425 O O . ARG A 1 296 ? -16.429 10.168 -4.698 1.00 91.00 296 ARG A O 1
ATOM 2432 N N . SER A 1 297 ? -15.077 10.618 -2.950 1.00 82.69 297 SER A N 1
ATOM 2433 C CA . SER A 1 297 ? -13.962 11.119 -3.768 1.00 82.69 297 SER A CA 1
ATOM 2434 C C . SER A 1 297 ? -13.394 10.023 -4.673 1.00 82.69 297 SER A C 1
ATOM 2436 O O . SER A 1 297 ? -13.278 10.226 -5.876 1.00 82.69 297 SER A O 1
ATOM 2438 N N . SER A 1 298 ? -13.189 8.812 -4.142 1.00 81.56 298 SER A N 1
ATOM 2439 C CA . SER A 1 298 ? -12.731 7.665 -4.945 1.00 81.56 298 SER A CA 1
ATOM 2440 C C . SER A 1 298 ? -13.713 7.232 -6.043 1.00 81.56 298 SER A C 1
ATOM 2442 O O . SER A 1 298 ? -13.291 6.663 -7.046 1.00 81.56 298 SER A O 1
ATOM 2444 N N . ARG A 1 299 ? -15.019 7.510 -5.902 1.00 78.44 299 ARG A N 1
ATOM 2445 C CA . ARG A 1 299 ? -16.010 7.285 -6.971 1.00 78.44 299 ARG A CA 1
ATOM 2446 C C . ARG A 1 299 ? -16.075 8.415 -7.994 1.00 78.44 299 ARG A C 1
ATOM 2448 O O . ARG A 1 299 ? -16.399 8.139 -9.146 1.00 78.44 299 ARG A O 1
ATOM 2455 N N . ALA A 1 300 ? -15.818 9.656 -7.588 1.00 66.06 300 ALA A N 1
ATOM 2456 C CA . ALA A 1 300 ? -15.906 10.818 -8.471 1.00 66.06 300 ALA A CA 1
ATOM 2457 C C . ALA A 1 300 ? -14.774 10.845 -9.512 1.00 66.06 300 ALA A C 1
ATOM 2459 O O . ALA A 1 300 ? -15.021 11.221 -10.656 1.00 66.06 300 ALA A O 1
ATOM 2460 N N . ASP A 1 301 ? -13.593 10.328 -9.164 1.00 61.28 301 ASP A N 1
ATOM 2461 C CA . ASP A 1 301 ? -12.452 10.213 -10.086 1.00 61.28 301 ASP A CA 1
ATOM 2462 C C . ASP A 1 301 ? -12.472 8.912 -10.920 1.00 61.28 301 ASP A C 1
ATOM 2464 O O . ASP A 1 301 ? -11.586 8.660 -11.733 1.00 61.28 301 ASP A O 1
ATOM 2468 N N . GLY A 1 302 ? -13.506 8.077 -10.750 1.00 54.25 302 GLY A N 1
ATOM 2469 C CA . GLY A 1 302 ? -13.669 6.787 -11.430 1.00 54.25 302 GLY A CA 1
ATOM 2470 C C . GLY A 1 302 ? -14.371 6.842 -12.793 1.00 54.25 302 GLY A C 1
ATOM 2471 O O . GLY A 1 302 ? -14.685 5.794 -13.363 1.00 54.25 302 GLY A O 1
ATOM 2472 N N . LEU A 1 303 ? -14.654 8.030 -13.336 1.00 56.00 303 LEU A N 1
ATOM 2473 C CA . LEU A 1 303 ? -15.172 8.153 -14.696 1.00 56.00 303 LEU A CA 1
ATOM 2474 C C . LEU A 1 303 ? -14.003 8.175 -15.686 1.00 56.00 303 LEU A C 1
ATOM 2476 O O . LEU A 1 303 ? -13.212 9.108 -15.710 1.00 56.00 303 LEU A O 1
ATOM 2480 N N . THR A 1 304 ? -13.967 7.147 -16.538 1.00 48.91 304 THR A N 1
ATOM 2481 C CA . THR A 1 304 ? -13.057 6.901 -17.675 1.00 48.91 304 THR A CA 1
ATOM 2482 C C . THR A 1 304 ? -11.678 6.312 -17.369 1.00 48.91 304 THR A C 1
ATOM 2484 O O . THR A 1 304 ? -10.654 6.934 -17.599 1.00 48.91 304 THR A O 1
ATOM 2487 N N . GLN A 1 305 ? -11.643 5.018 -17.039 1.00 47.72 305 GLN A N 1
ATOM 2488 C CA . GLN A 1 305 ? -11.145 4.015 -17.994 1.00 47.72 305 GLN A CA 1
ATOM 2489 C C . GLN A 1 305 ? -11.438 2.598 -17.488 1.00 47.72 305 GLN A C 1
ATOM 2491 O O . GLN A 1 305 ? -10.764 2.055 -16.619 1.00 47.72 305 GLN A O 1
ATOM 2496 N N . ASN A 1 306 ? -12.449 1.981 -18.103 1.00 46.12 306 ASN A N 1
ATOM 2497 C CA . ASN A 1 306 ? -12.575 0.533 -18.194 1.00 46.12 306 ASN A CA 1
ATOM 2498 C C . ASN A 1 306 ? -11.368 -0.020 -18.969 1.00 46.12 306 ASN A C 1
ATOM 2500 O O . ASN A 1 306 ? -11.482 -0.346 -20.149 1.00 46.12 306 ASN A O 1
ATOM 2504 N N . LEU A 1 307 ? -10.211 -0.142 -18.321 1.00 48.88 307 LEU A N 1
ATOM 2505 C CA . LEU A 1 307 ? -9.208 -1.110 -18.741 1.00 48.88 307 LEU A CA 1
ATOM 2506 C C . LEU A 1 307 ? -9.647 -2.460 -18.182 1.00 48.88 307 LEU A C 1
ATOM 2508 O O . LEU A 1 307 ? -9.214 -2.915 -17.128 1.00 48.88 307 LEU A O 1
ATOM 2512 N N . LEU A 1 308 ? -10.579 -3.072 -18.914 1.00 44.88 308 LEU A N 1
ATOM 2513 C CA . LEU A 1 308 ? -10.722 -4.518 -18.978 1.00 44.88 308 LEU A CA 1
ATOM 2514 C C . LEU A 1 308 ? -9.314 -5.110 -19.080 1.00 44.88 308 LEU A C 1
ATOM 2516 O O . LEU A 1 308 ? -8.688 -4.995 -20.127 1.00 44.88 308 LEU A O 1
ATOM 2520 N N . CYS A 1 309 ? -8.814 -5.718 -18.007 1.00 50.41 309 CYS A N 1
ATOM 2521 C CA . CYS A 1 309 ? -7.660 -6.601 -18.078 1.00 50.41 309 CYS A CA 1
ATOM 2522 C C . CYS A 1 309 ? -8.081 -7.862 -18.842 1.00 50.41 309 CYS A C 1
ATOM 2524 O O . CYS A 1 309 ? -8.853 -8.653 -18.291 1.00 50.41 309 CYS A O 1
ATOM 2526 N N . PRO A 1 310 ? -7.572 -8.135 -20.057 1.00 47.50 310 PRO A N 1
ATOM 2527 C CA . PRO A 1 310 ? -7.649 -9.464 -20.627 1.00 47.50 310 PRO A CA 1
ATOM 2528 C C . PRO A 1 310 ? -6.518 -10.267 -19.979 1.00 47.50 310 PRO A C 1
ATOM 2530 O O . PRO A 1 310 ? -5.426 -10.424 -20.520 1.00 47.50 310 PRO A O 1
ATOM 2533 N N . LEU A 1 311 ? -6.772 -10.746 -18.765 1.00 58.69 311 LEU A N 1
ATOM 2534 C CA . LEU A 1 311 ? -5.965 -11.781 -18.142 1.00 58.69 311 LEU A CA 1
ATOM 2535 C C . LEU A 1 311 ? -6.437 -13.132 -18.699 1.00 58.69 311 LEU A C 1
ATOM 2537 O O . LEU A 1 311 ? -7.252 -13.777 -18.054 1.00 58.69 311 LEU A O 1
ATOM 2541 N N . LEU A 1 312 ? -5.990 -13.523 -19.902 1.00 51.59 312 LEU A N 1
ATOM 2542 C CA . LEU A 1 3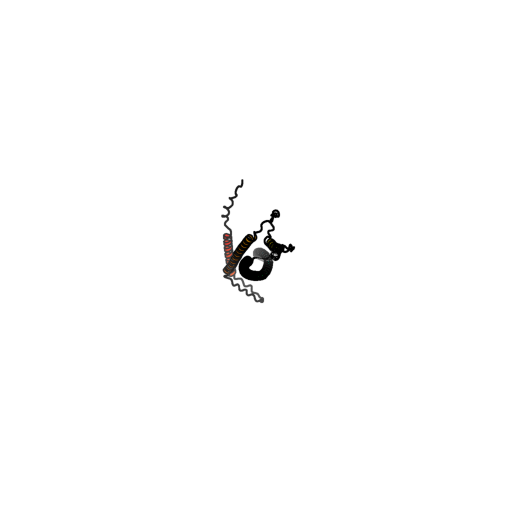12 ? -5.759 -14.928 -20.296 1.00 51.59 312 LEU A CA 1
ATOM 2543 C C . LEU A 1 312 ? -5.255 -15.044 -21.750 1.00 51.59 312 LEU A C 1
ATOM 2545 O O . LEU A 1 312 ? -6.025 -14.869 -22.690 1.00 51.59 312 LEU A O 1
ATOM 2549 N N . ALA A 1 313 ? -3.974 -15.387 -21.910 1.00 37.53 313 ALA A N 1
ATOM 2550 C CA . ALA A 1 313 ? -3.472 -16.549 -22.664 1.00 37.53 313 ALA A CA 1
ATOM 2551 C C . ALA A 1 313 ? -1.996 -16.322 -23.056 1.00 37.53 313 ALA A C 1
ATOM 2553 O O . ALA A 1 313 ? -1.702 -15.401 -23.821 1.00 37.53 313 ALA A O 1
ATOM 2554 N N . PRO A 1 314 ? -1.053 -17.151 -22.573 1.00 62.22 314 PRO A N 1
ATOM 2555 C CA . PRO A 1 314 ? 0.254 -17.261 -23.193 1.00 62.22 314 PRO A CA 1
ATOM 2556 C C . PRO A 1 314 ? 0.101 -18.155 -24.426 1.00 62.22 314 PRO A C 1
ATOM 2558 O O . PRO A 1 314 ? -0.427 -19.254 -24.308 1.00 62.22 314 PRO A O 1
ATOM 2561 N N . ASP A 1 315 ? 0.468 -17.635 -25.597 1.00 59.44 315 ASP A N 1
ATOM 2562 C CA . ASP A 1 315 ? 1.081 -18.366 -26.718 1.00 59.44 315 ASP A CA 1
ATOM 2563 C C . ASP A 1 315 ? 0.798 -17.645 -28.039 1.00 59.44 315 ASP A C 1
ATOM 2565 O O . ASP A 1 315 ? -0.239 -17.851 -28.664 1.00 59.44 315 ASP A O 1
ATOM 2569 N N . ARG A 1 316 ? 1.767 -16.862 -28.530 1.00 43.50 316 ARG A N 1
ATOM 2570 C CA . ARG A 1 316 ? 2.318 -17.098 -29.874 1.00 43.50 316 ARG A CA 1
ATOM 2571 C C . ARG A 1 316 ? 3.508 -16.202 -30.180 1.00 43.50 316 ARG A C 1
ATOM 2573 O O . ARG A 1 316 ? 3.411 -14.984 -30.246 1.00 43.50 316 ARG A O 1
ATOM 2580 N N . SER A 1 317 ? 4.619 -16.874 -30.452 1.00 58.25 317 SER A N 1
ATOM 2581 C CA . SER A 1 317 ? 5.750 -16.353 -31.209 1.00 58.25 317 SER A CA 1
ATOM 2582 C C . SER A 1 317 ? 5.328 -15.776 -32.560 1.00 58.25 317 SER A C 1
ATOM 2584 O O . SER A 1 317 ? 4.509 -16.374 -33.258 1.00 58.25 317 SER A O 1
ATOM 2586 N N . GLY A 1 318 ? 6.044 -14.733 -32.983 1.00 50.81 318 GLY A N 1
ATOM 2587 C CA . GLY A 1 318 ? 6.412 -14.575 -34.388 1.00 50.81 318 GLY A CA 1
ATOM 2588 C C . GLY A 1 318 ? 6.217 -13.179 -34.963 1.00 50.81 318 GLY A C 1
ATOM 2589 O O . GLY A 1 318 ? 5.143 -12.862 -35.446 1.00 50.81 318 GLY A O 1
ATOM 2590 N N . SER A 1 319 ? 7.318 -12.424 -34.996 1.00 53.09 319 SER A N 1
ATOM 2591 C CA . SER A 1 319 ? 7.707 -11.502 -36.073 1.00 53.09 319 SER A CA 1
ATOM 2592 C C . SER A 1 319 ? 6.639 -10.540 -36.605 1.00 53.09 319 SER A C 1
ATOM 2594 O O . SER A 1 319 ? 5.890 -10.841 -37.531 1.00 53.09 319 SER A O 1
ATOM 2596 N N . GLY A 1 320 ? 6.659 -9.323 -36.072 1.00 46.97 320 GLY A N 1
ATOM 2597 C CA . GLY A 1 320 ? 5.922 -8.199 -36.628 1.00 46.97 320 GLY A CA 1
ATOM 2598 C C . GLY A 1 320 ? 6.191 -6.952 -35.813 1.00 46.97 320 GLY A C 1
ATOM 2599 O O . GLY A 1 320 ? 5.337 -6.531 -35.044 1.00 46.97 320 GLY A O 1
ATOM 2600 N N . VAL A 1 321 ? 7.392 -6.379 -35.944 1.00 50.09 321 VAL A N 1
ATOM 2601 C CA . VAL A 1 321 ? 7.638 -4.997 -35.511 1.00 50.09 321 VAL A CA 1
ATOM 2602 C C . VAL A 1 321 ? 6.792 -4.119 -36.426 1.00 50.09 321 VAL A C 1
ATOM 2604 O O . VAL A 1 321 ? 7.213 -3.734 -37.515 1.00 50.09 321 VAL A O 1
ATOM 2607 N N . THR A 1 322 ? 5.548 -3.887 -36.024 1.00 51.12 322 THR A N 1
ATOM 2608 C CA . THR A 1 322 ? 4.686 -2.888 -36.633 1.00 51.12 322 THR A CA 1
ATOM 2609 C C . THR A 1 322 ? 5.320 -1.540 -36.343 1.00 51.12 322 THR A C 1
ATOM 2611 O O . THR A 1 322 ? 5.381 -1.104 -35.195 1.00 51.12 322 THR A O 1
ATOM 2614 N N . SER A 1 323 ? 5.858 -0.941 -37.404 1.00 53.84 323 SER A N 1
ATOM 2615 C CA . SER A 1 323 ? 6.058 0.494 -37.563 1.00 53.84 323 SER A CA 1
ATOM 2616 C C . SER A 1 323 ? 4.995 1.246 -36.770 1.00 53.84 323 SER A C 1
ATOM 2618 O O . SER A 1 323 ? 3.819 1.191 -37.126 1.00 53.84 323 SER A O 1
ATOM 2620 N N . TRP A 1 324 ? 5.399 1.885 -35.675 1.00 60.09 324 TRP A N 1
ATOM 2621 C CA . TRP A 1 324 ? 4.530 2.816 -34.974 1.00 60.09 324 TRP A CA 1
ATOM 2622 C C . TRP A 1 324 ? 4.247 3.945 -35.953 1.00 60.09 324 TRP A C 1
ATOM 2624 O O . TRP A 1 324 ? 5.178 4.533 -36.505 1.00 60.09 324 TRP A O 1
ATOM 2634 N N . ASP A 1 325 ? 2.968 4.145 -36.243 1.00 63.69 325 ASP A N 1
ATOM 2635 C CA . ASP A 1 325 ? 2.506 5.194 -37.136 1.00 63.69 325 ASP A CA 1
ATOM 2636 C C . ASP A 1 325 ? 3.037 6.529 -36.605 1.00 63.69 325 ASP A C 1
ATOM 2638 O O . ASP A 1 325 ? 2.889 6.819 -35.414 1.00 63.69 325 ASP A O 1
ATOM 2642 N N . ALA A 1 326 ? 3.731 7.301 -37.443 1.00 72.94 326 ALA A N 1
ATOM 2643 C CA . ALA A 1 326 ? 4.394 8.533 -37.006 1.00 72.94 326 ALA A CA 1
ATOM 2644 C C . ALA A 1 326 ? 3.389 9.515 -36.375 1.00 72.94 326 ALA A C 1
ATOM 2646 O O . ALA A 1 326 ? 3.728 10.224 -35.428 1.00 72.94 326 ALA A O 1
ATOM 2647 N N . ASP A 1 327 ? 2.137 9.450 -36.827 1.00 72.88 327 ASP A N 1
ATOM 2648 C CA . ASP A 1 327 ? 1.018 10.243 -36.326 1.00 72.88 327 ASP A CA 1
ATOM 2649 C C . ASP A 1 327 ? 0.640 9.880 -34.875 1.00 72.88 327 ASP A C 1
ATOM 2651 O O . ASP A 1 327 ? 0.293 10.747 -34.072 1.00 72.88 327 ASP A O 1
ATOM 2655 N N . ALA A 1 328 ? 0.791 8.611 -34.478 1.00 76.88 328 ALA A N 1
ATOM 2656 C CA . ALA A 1 328 ? 0.536 8.182 -33.102 1.00 76.88 328 ALA A CA 1
ATOM 2657 C C . ALA A 1 328 ? 1.628 8.667 -32.134 1.00 76.88 328 ALA A C 1
ATOM 2659 O O . ALA A 1 328 ? 1.352 8.911 -30.958 1.00 76.88 328 ALA A O 1
ATOM 2660 N N . ALA A 1 329 ? 2.866 8.824 -32.616 1.00 77.50 329 ALA A N 1
ATOM 2661 C CA . ALA A 1 329 ? 3.953 9.380 -31.816 1.00 77.50 329 ALA A CA 1
ATOM 2662 C C . ALA A 1 329 ? 3.757 10.885 -31.570 1.00 77.50 329 ALA A C 1
ATOM 2664 O O . ALA A 1 329 ? 3.967 11.339 -30.445 1.00 77.50 329 ALA A O 1
ATOM 2665 N N . THR A 1 330 ? 3.290 11.638 -32.574 1.00 86.12 330 THR A N 1
ATOM 2666 C CA . THR A 1 330 ? 2.997 13.073 -32.422 1.00 86.12 330 THR A CA 1
ATOM 2667 C C . THR A 1 330 ? 1.809 13.339 -31.498 1.00 86.12 330 THR A C 1
ATOM 2669 O O . THR A 1 330 ? 1.855 14.280 -30.707 1.00 86.12 330 THR A O 1
ATOM 2672 N N . ASP A 1 331 ? 0.781 12.484 -31.522 1.00 90.88 331 ASP A N 1
ATOM 2673 C CA . ASP A 1 331 ? -0.361 12.595 -30.603 1.00 90.88 331 ASP A CA 1
ATOM 2674 C C . ASP A 1 331 ? 0.049 12.345 -29.142 1.00 90.88 331 ASP A C 1
ATOM 2676 O O . ASP A 1 331 ? -0.384 13.059 -28.234 1.00 90.88 331 ASP A O 1
ATOM 2680 N N . LEU A 1 332 ? 0.931 11.367 -28.907 1.00 86.25 332 LEU A N 1
ATOM 2681 C CA . LEU A 1 332 ? 1.483 11.084 -27.579 1.00 86.25 332 LEU A CA 1
ATOM 2682 C C . LEU A 1 332 ? 2.368 12.226 -27.068 1.00 86.25 332 LEU A C 1
ATOM 2684 O O . LEU A 1 332 ? 2.281 12.585 -25.895 1.00 86.25 332 LEU A O 1
ATOM 2688 N N . GLU A 1 333 ? 3.188 12.824 -27.932 1.00 91.19 333 GLU A N 1
ATOM 2689 C CA . GLU A 1 333 ? 4.038 13.963 -27.573 1.00 91.19 333 GLU A CA 1
ATOM 2690 C C . GLU A 1 333 ? 3.197 15.197 -27.201 1.00 91.19 333 GLU A C 1
ATOM 2692 O O . GLU A 1 333 ? 3.398 15.779 -26.131 1.00 91.19 333 GLU A O 1
ATOM 2697 N N . ALA A 1 334 ? 2.163 15.511 -27.988 1.00 93.19 334 ALA A N 1
ATOM 2698 C CA . ALA A 1 334 ? 1.216 16.584 -27.680 1.00 93.19 334 ALA A CA 1
ATOM 2699 C C . ALA A 1 334 ? 0.445 16.332 -26.369 1.00 93.19 334 ALA A C 1
ATOM 2701 O O . ALA A 1 334 ? 0.177 17.258 -25.595 1.00 93.19 334 ALA A O 1
ATOM 2702 N N . GLN A 1 335 ? 0.098 15.073 -26.078 1.00 91.56 335 GLN A N 1
ATOM 2703 C CA . GLN A 1 335 ? -0.558 14.707 -24.823 1.00 91.56 335 GLN A CA 1
ATOM 2704 C C . GLN A 1 335 ? 0.376 14.877 -23.615 1.00 91.56 335 GLN A C 1
ATOM 2706 O O . GLN A 1 335 ? -0.066 15.357 -22.566 1.00 91.56 335 GLN A O 1
ATOM 2711 N N . VAL A 1 336 ? 1.661 14.537 -23.760 1.00 92.50 336 VAL A N 1
ATOM 2712 C CA . VAL A 1 336 ? 2.679 14.740 -22.719 1.00 92.50 336 VAL A CA 1
ATOM 2713 C C . VAL A 1 336 ? 2.888 16.231 -22.449 1.00 92.50 336 VAL A C 1
ATOM 2715 O O . VAL A 1 336 ? 2.847 16.635 -21.286 1.00 92.50 336 VAL A O 1
ATOM 2718 N N . GLU A 1 337 ? 3.012 17.070 -23.480 1.00 94.25 337 GLU A N 1
ATOM 2719 C CA . GLU A 1 337 ? 3.117 18.528 -23.307 1.00 94.25 337 GLU A CA 1
ATOM 2720 C C . GLU A 1 337 ? 1.896 19.115 -22.591 1.00 94.25 337 GLU A C 1
ATOM 2722 O O . GLU A 1 337 ? 2.038 19.890 -21.640 1.00 94.25 337 GLU A O 1
ATOM 2727 N N . LYS A 1 338 ? 0.688 18.682 -22.971 1.00 94.94 338 LYS A N 1
ATOM 2728 C CA . LYS A 1 338 ? -0.549 19.101 -22.302 1.00 94.94 338 LYS A CA 1
ATOM 2729 C C . LYS A 1 338 ? -0.573 18.691 -20.826 1.00 94.94 338 LYS A C 1
ATOM 2731 O O . LYS A 1 338 ? -1.029 19.464 -19.986 1.00 94.94 338 LYS A O 1
ATOM 2736 N N . SER A 1 339 ? -0.084 17.494 -20.499 1.00 88.44 339 SER A N 1
ATOM 2737 C CA . SER A 1 339 ? -0.012 17.023 -19.111 1.00 88.44 339 SER A CA 1
ATOM 2738 C C . SER A 1 339 ? 1.015 17.796 -18.275 1.00 88.44 339 SER A C 1
ATOM 2740 O O . SER A 1 339 ? 0.734 18.121 -17.122 1.00 88.44 339 SER A O 1
ATOM 2742 N N . ASN A 1 340 ? 2.153 18.176 -18.867 1.00 90.50 340 ASN A N 1
ATOM 2743 C CA . ASN A 1 340 ? 3.173 18.984 -18.198 1.00 90.50 340 ASN A CA 1
ATOM 2744 C C . ASN A 1 340 ? 2.661 20.395 -17.879 1.00 90.50 340 ASN A C 1
ATOM 2746 O O . ASN A 1 340 ? 2.854 20.866 -16.761 1.00 90.50 340 ASN A O 1
ATOM 2750 N N . LEU A 1 341 ? 1.934 21.030 -18.807 1.00 95.25 341 LEU A N 1
ATOM 2751 C CA . LEU A 1 341 ? 1.291 22.330 -18.572 1.00 95.25 341 LEU A CA 1
ATOM 2752 C C . LEU A 1 341 ? 0.312 22.291 -17.389 1.00 95.25 341 LEU A C 1
ATOM 2754 O O . LEU A 1 341 ? 0.331 23.176 -16.536 1.00 95.25 341 LEU A O 1
ATOM 2758 N N . LEU A 1 342 ? -0.512 21.241 -17.301 1.00 93.19 342 LEU A N 1
ATOM 2759 C CA . LEU A 1 342 ? -1.448 21.069 -16.184 1.00 93.19 342 LEU A CA 1
ATOM 2760 C C . LEU A 1 342 ? -0.723 20.843 -14.851 1.00 93.19 342 LEU A C 1
ATOM 2762 O O . LEU A 1 342 ? -1.174 21.325 -13.811 1.00 93.19 342 LEU A O 1
ATOM 2766 N N . TYR A 1 343 ? 0.403 20.128 -14.868 1.00 87.94 343 TYR A N 1
ATOM 2767 C CA . TYR A 1 343 ? 1.205 19.903 -13.670 1.00 87.94 343 TYR A CA 1
ATOM 2768 C C . TYR A 1 343 ? 1.855 21.199 -13.162 1.00 87.94 343 TYR A C 1
ATOM 2770 O O . TYR A 1 343 ? 1.831 21.467 -11.959 1.00 87.94 343 TYR A O 1
ATOM 2778 N N . GLU A 1 344 ? 2.381 22.039 -14.060 1.00 91.25 344 GLU A N 1
ATOM 2779 C CA . GLU A 1 344 ? 2.917 23.359 -13.704 1.00 91.25 344 GLU A CA 1
ATOM 2780 C C . GLU A 1 344 ? 1.836 24.306 -13.158 1.00 91.25 344 GLU A C 1
ATOM 2782 O O . GLU A 1 344 ? 2.080 25.016 -12.176 1.00 91.25 344 GLU A O 1
ATOM 2787 N N . GLU A 1 345 ? 0.624 24.282 -13.721 1.00 93.00 345 GLU A N 1
ATOM 2788 C CA . GLU A 1 345 ? -0.510 25.076 -13.228 1.00 93.00 345 GLU A CA 1
ATOM 2789 C C . GLU A 1 345 ? -0.929 24.648 -11.810 1.00 93.00 345 GLU A C 1
ATOM 2791 O O . GLU A 1 345 ? -1.138 25.489 -10.929 1.00 93.00 345 GLU A O 1
ATOM 2796 N N . LEU A 1 346 ? -0.994 23.337 -11.552 1.00 88.12 346 LEU A N 1
ATOM 2797 C CA . LEU A 1 346 ? -1.307 22.793 -10.227 1.00 88.12 346 LEU A CA 1
ATOM 2798 C C . LEU A 1 346 ? -0.213 23.111 -9.202 1.00 88.12 346 LEU A C 1
ATOM 2800 O O . LEU A 1 346 ? -0.525 23.515 -8.079 1.00 88.12 346 LEU A O 1
ATOM 2804 N N . CYS A 1 347 ? 1.061 23.004 -9.588 1.00 82.00 347 CYS A N 1
ATOM 2805 C CA . CYS A 1 347 ? 2.179 23.379 -8.724 1.00 82.00 347 CYS A CA 1
ATOM 2806 C C . CYS A 1 347 ? 2.121 24.868 -8.364 1.00 82.00 347 CYS A C 1
ATOM 2808 O O . CYS A 1 347 ? 2.239 25.216 -7.189 1.00 82.00 347 CYS A O 1
ATOM 2810 N N . SER A 1 348 ? 1.833 25.727 -9.343 1.00 84.19 348 SER A N 1
ATOM 2811 C CA . SER A 1 348 ? 1.712 27.176 -9.143 1.00 84.19 348 SER A CA 1
ATOM 2812 C C . SER A 1 348 ? 0.529 27.560 -8.247 1.00 84.19 348 SER A C 1
ATOM 2814 O O . SER A 1 348 ? 0.614 28.542 -7.517 1.00 84.19 348 SER A O 1
ATOM 2816 N N . ARG A 1 349 ? -0.561 26.780 -8.247 1.00 80.00 349 ARG A N 1
ATOM 2817 C CA . ARG A 1 349 ? -1.718 26.982 -7.352 1.00 80.00 349 ARG A CA 1
ATOM 2818 C C . ARG A 1 349 ? -1.507 26.479 -5.924 1.00 80.00 349 ARG A C 1
ATOM 2820 O O . ARG A 1 349 ? -2.171 26.964 -5.014 1.00 80.00 349 ARG A O 1
ATOM 2827 N N . SER A 1 350 ? -0.644 25.483 -5.732 1.00 72.12 350 SER A N 1
ATOM 2828 C CA . SER A 1 350 ? -0.436 24.825 -4.431 1.00 72.12 350 SER A CA 1
ATOM 2829 C C . SER A 1 350 ? 0.617 25.495 -3.544 1.00 72.12 350 SER A C 1
ATOM 2831 O O . SER A 1 350 ? 0.664 25.229 -2.343 1.00 72.12 350 SER A O 1
ATOM 2833 N N . LEU A 1 351 ? 1.442 26.378 -4.110 1.00 65.56 351 LEU A N 1
ATOM 2834 C CA . LEU A 1 351 ? 2.347 27.222 -3.343 1.00 65.56 351 LEU A CA 1
ATOM 2835 C C . LEU A 1 351 ? 1.560 28.432 -2.822 1.00 65.56 351 LEU A C 1
ATOM 2837 O O . LEU A 1 351 ? 1.168 29.272 -3.632 1.00 65.56 351 LEU A O 1
ATOM 2841 N N . PRO A 1 352 ? 1.314 28.551 -1.501 1.00 57.97 352 PRO A N 1
ATOM 2842 C CA . PRO A 1 352 ? 0.767 29.782 -0.949 1.00 57.97 352 PRO A CA 1
ATOM 2843 C C . PRO A 1 352 ? 1.723 30.908 -1.342 1.00 57.97 352 PRO A C 1
ATOM 2845 O O . PRO A 1 352 ? 2.912 30.851 -1.009 1.00 57.97 352 PRO A O 1
ATOM 2848 N N . SER A 1 353 ? 1.235 31.880 -2.121 1.00 56.62 353 SER A N 1
ATOM 2849 C CA . SER A 1 353 ? 2.038 33.042 -2.487 1.00 56.62 353 SER A CA 1
ATOM 2850 C C . SER A 1 353 ? 2.562 33.644 -1.185 1.00 56.62 353 SER A C 1
ATOM 2852 O O . SER A 1 353 ? 1.814 33.858 -0.231 1.00 56.62 353 SER A O 1
ATOM 2854 N N . GLY A 1 354 ? 3.879 33.823 -1.094 1.00 56.66 354 GLY A N 1
ATOM 2855 C CA . GLY A 1 354 ? 4.582 34.191 0.13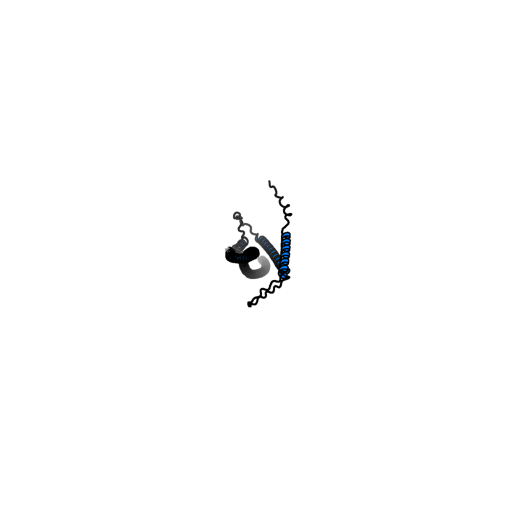9 1.00 56.66 354 GLY A CA 1
ATOM 2856 C C . GLY A 1 354 ? 4.249 35.581 0.695 1.00 56.66 354 GLY A C 1
ATOM 2857 O O . GLY A 1 354 ? 5.029 36.111 1.478 1.00 56.66 354 GLY A O 1
ATOM 2858 N N . GLU A 1 355 ? 3.125 36.178 0.310 1.00 57.03 355 GLU A N 1
ATOM 2859 C CA . GLU A 1 355 ? 2.673 37.490 0.767 1.00 57.03 355 GLU A CA 1
ATOM 2860 C C . GLU A 1 355 ? 1.919 37.430 2.108 1.00 57.03 355 GLU A C 1
ATOM 2862 O O . GLU A 1 355 ? 1.759 38.458 2.759 1.00 57.03 355 GLU A O 1
ATOM 2867 N N . GLU A 1 356 ? 1.546 36.244 2.604 1.00 55.72 356 GLU A N 1
ATOM 2868 C CA . GLU A 1 356 ? 0.778 36.108 3.857 1.00 55.72 356 GLU A CA 1
ATOM 2869 C C . GLU A 1 356 ? 1.630 35.870 5.123 1.00 55.72 356 GLU A C 1
ATOM 2871 O O . GLU A 1 356 ? 1.097 35.659 6.211 1.00 55.72 356 GLU A O 1
ATOM 2876 N N . LYS A 1 357 ? 2.968 35.936 5.028 1.00 54.72 357 LYS A N 1
ATOM 2877 C CA . LYS A 1 357 ? 3.872 35.779 6.190 1.00 54.72 357 LYS A CA 1
ATOM 2878 C C . LYS A 1 357 ? 4.346 37.085 6.836 1.00 54.72 357 LYS A C 1
ATOM 2880 O O . LYS A 1 357 ? 5.120 37.026 7.783 1.00 54.72 357 LYS A O 1
ATOM 2885 N N . MET A 1 358 ? 3.873 38.251 6.394 1.00 53.75 358 MET A N 1
ATOM 2886 C CA . MET A 1 358 ? 4.369 39.543 6.898 1.00 53.75 358 MET A CA 1
ATOM 2887 C C . MET A 1 358 ? 3.525 40.194 8.013 1.00 53.75 358 MET A C 1
ATOM 2889 O O . MET A 1 358 ? 3.663 41.392 8.235 1.00 53.75 358 MET A O 1
ATOM 2893 N N . TYR A 1 359 ? 2.658 39.449 8.715 1.00 56.72 359 TYR A N 1
ATOM 2894 C CA . TYR A 1 359 ? 1.775 40.038 9.745 1.00 56.72 359 TYR A CA 1
ATOM 2895 C C . TYR A 1 359 ? 1.660 39.276 11.080 1.00 56.72 359 TYR A C 1
ATOM 2897 O O . TYR A 1 359 ? 0.809 39.629 11.890 1.00 56.72 359 TYR A O 1
ATOM 2905 N N . LEU A 1 360 ? 2.496 38.268 11.366 1.00 56.44 360 LEU A N 1
ATOM 2906 C CA . LEU A 1 360 ? 2.386 37.497 12.624 1.00 56.44 360 LEU A CA 1
ATOM 2907 C C . LEU A 1 360 ? 3.642 37.482 13.512 1.00 56.44 360 LEU A C 1
ATOM 2909 O O . LEU A 1 360 ? 3.711 36.677 14.435 1.00 56.44 360 LEU A O 1
ATOM 2913 N N . GLU A 1 361 ? 4.604 38.385 13.304 1.00 53.09 361 GLU A N 1
ATOM 2914 C CA . GLU A 1 361 ? 5.831 38.454 14.123 1.00 53.09 361 GLU A CA 1
ATOM 2915 C C . GLU A 1 361 ? 5.970 39.760 14.924 1.00 53.09 361 GLU A C 1
ATOM 2917 O O . GLU A 1 361 ? 7.064 40.274 15.125 1.00 53.09 361 GLU A O 1
ATOM 2922 N N . GLU A 1 362 ? 4.860 40.312 15.421 1.00 55.09 362 GLU A N 1
ATOM 2923 C CA . GLU A 1 362 ? 4.918 41.465 16.328 1.00 55.09 362 GLU A CA 1
ATOM 2924 C C . GLU A 1 362 ? 3.835 41.390 17.411 1.00 55.09 362 GLU A C 1
ATOM 2926 O O . GLU A 1 362 ? 2.873 42.149 17.411 1.00 55.09 362 GLU A O 1
ATOM 2931 N N . GLN A 1 363 ? 3.970 40.434 18.336 1.00 52.94 363 GLN A N 1
ATOM 2932 C CA . GLN A 1 363 ? 3.360 40.512 19.671 1.00 52.94 363 GLN A CA 1
ATOM 2933 C C . GLN A 1 363 ? 4.030 39.513 20.629 1.00 52.94 363 GLN A C 1
ATOM 2935 O O . GLN A 1 363 ? 3.503 38.448 20.940 1.00 52.94 363 GLN A O 1
ATOM 2940 N N . ALA A 1 364 ? 5.221 39.874 21.110 1.00 55.00 364 ALA A N 1
ATOM 2941 C CA . ALA A 1 364 ? 5.775 39.321 22.343 1.00 55.00 364 ALA A CA 1
ATOM 2942 C C . ALA A 1 364 ? 5.529 40.337 23.477 1.00 55.00 364 ALA A C 1
ATOM 2944 O O . ALA A 1 364 ? 5.874 41.510 23.307 1.00 55.00 364 ALA A O 1
ATOM 2945 N N . PRO A 1 365 ? 4.931 39.945 24.616 1.00 60.91 365 PRO A N 1
ATOM 2946 C CA . PRO A 1 365 ? 4.770 40.840 25.752 1.00 60.91 365 PRO A CA 1
ATOM 2947 C C . PRO A 1 365 ? 6.102 40.987 26.500 1.00 60.91 365 PRO A C 1
ATOM 2949 O O . PRO A 1 365 ? 6.747 40.002 26.853 1.00 60.91 365 PRO A O 1
ATOM 2952 N N . GLN A 1 366 ? 6.513 42.233 26.739 1.00 58.12 366 GLN A N 1
ATOM 2953 C CA . GLN A 1 366 ? 7.565 42.558 27.699 1.00 58.12 366 GLN A CA 1
ATOM 2954 C C . GLN A 1 366 ? 7.033 42.304 29.114 1.00 58.12 366 GLN A C 1
ATOM 2956 O O . GLN A 1 366 ? 6.156 43.029 29.580 1.00 58.12 366 GLN A O 1
ATOM 2961 N N . GLU A 1 367 ? 7.564 41.287 29.790 1.00 56.97 367 GLU A N 1
ATOM 2962 C CA . GLU A 1 367 ? 7.420 41.121 31.238 1.00 56.97 367 GLU A CA 1
ATOM 2963 C C . GLU A 1 367 ? 8.587 41.823 31.952 1.00 56.97 367 GLU A C 1
ATOM 2965 O O . GLU A 1 367 ? 9.760 41.572 31.662 1.00 56.97 367 GLU A O 1
ATOM 2970 N N . THR A 1 368 ? 8.226 42.739 32.854 1.00 62.56 368 THR A N 1
ATOM 2971 C CA . THR A 1 368 ? 9.064 43.373 33.889 1.00 62.56 368 THR A CA 1
ATOM 2972 C C . THR A 1 368 ? 8.977 42.631 35.205 1.00 62.56 368 THR A C 1
ATOM 2974 O O . THR A 1 368 ? 7.836 42.242 35.551 1.00 62.56 368 THR A O 1
#

Radius of gyration: 67.39 Å; chains: 1; bounding box: 160×62×228 Å

Secondary structure (DSSP, 8-state):
-TTHHHHHHHHHHHHHHHHHHHHHHHHHHHHHHHHHHHHHHHHHHHHHHHHHHHHHHHHHHHHHHHHHHHHHHHHHHHHHHHHHHHHHHHHHHHHHHHHHHHHHHHHHHHHHHHHHHHHHHHHHHHHHHHHHHHHHHHHHHHHHHHHHHHHHHHHHHHHHHHHHHHHHHHHHHHHHHHHHHHT----------------SSSSSTTTTHHHHHHHTTTTTTGGGS-HHHHHHHHHHHHHHH---TT--STT-------TT-HHHHHHHHHHHHHHHHHHHHHHHHHHHHHHHHHHHHHHHTTSS---------------------HHHHHHHHHHHHHHHHHHHHHHHHHS--GGGGSSSS-------